Protein AF-G4U1K4-F1 (afdb_monomer_lite)

Foldseek 3Di:
DLVVVLVVLLVVVLVPPDDDPPDDPDDVVVVVVVSVVVLVVLLVQLQDPDPVSNVSSLVSVLVSQCRDHPPDPTNPCLQVSLVVLLVLLVVLVVLLVVCVPPPPDPSSSVSSLVSSLVSCLSPLCSQLDPPQVVDPDVPDGSLLSLLVSLLCQVVSVDLVSVLSSLVSLLSNLPDDDPPDDVVSLQVSLVVLVVSLVVLVVSADDLQCPSHLLSSLSNNLSSLLSNQLQCQVPQFQDPSLVVNLVVLVVSCPPPGDPSNNVSSVVSNVSSVPSNNGHPNVVVVVVPDDD

Sequence (289 aa):
MITIFGAILASLDQGMIQPTIMTLGSAATSTSISIRQIFSTLLELTLDPRPKVRKRAGEVVKSILDTPPFPLAVHPWSILVAEWSCTVVAQSADAVGQSAGKKGVANNGTERLIHLLAFLRTTPSIFTAPNEDRGKSSEGSTLETMTRYLLAMPKLSNPYLTQASYQLLTSFFSVEDEEEEEDVAERRRAKSKNVLSTLVQAAPLKNDVQIAPYWLAVVAAACASAFSDTYKSSTTPKDVLDVWNLVWTYLDSSCAAATHEAAADALMLLASSGCFSTSELQTGGNGFY

Radius of gyration: 21.76 Å; chains: 1; bounding box: 46×65×49 Å

pLDDT: mean 79.87, std 18.51, range [29.83, 96.81]

InterPro domains:
  IPR016024 Armadillo-type fold [SSF48371] (35-273)
  IPR052087 Ribosomal RNA-processing protein RRP12 [PTHR48287] (30-253)
  IPR057860 RRP12, N-terminal HEAT domain [PF25772] (33-124)

Structure (mmCIF, N/CA/C/O backbone):
data_AF-G4U1K4-F1
#
_entry.id   AF-G4U1K4-F1
#
loop_
_atom_site.group_PDB
_atom_site.id
_atom_site.type_symbol
_atom_site.label_atom_id
_atom_site.label_alt_id
_atom_site.label_comp_id
_atom_site.label_asym_id
_atom_site.label_entity_id
_atom_site.label_seq_id
_atom_site.pdbx_PDB_ins_code
_atom_site.Cartn_x
_atom_site.Cartn_y
_atom_site.Cartn_z
_atom_site.occupancy
_atom_site.B_iso_or_equiv
_atom_site.auth_seq_id
_atom_site.auth_comp_id
_atom_site.auth_asym_id
_atom_site.auth_atom_id
_atom_site.pdbx_PDB_model_num
ATOM 1 N N . MET A 1 1 ? -6.631 22.318 -23.263 1.00 36.44 1 MET A N 1
ATOM 2 C CA . MET A 1 1 ? -5.308 22.842 -22.853 1.00 36.44 1 MET A CA 1
ATOM 3 C C . MET A 1 1 ? -4.502 21.856 -22.011 1.00 36.44 1 MET A C 1
ATOM 5 O O . MET A 1 1 ? -3.382 21.584 -22.396 1.00 36.44 1 MET A O 1
ATOM 9 N N . ILE A 1 2 ? -5.041 21.245 -20.948 1.00 38.34 2 ILE A N 1
ATOM 10 C CA . ILE A 1 2 ? -4.261 20.333 -20.077 1.00 38.34 2 ILE A CA 1
ATOM 11 C C . ILE A 1 2 ? -3.868 18.992 -20.747 1.00 38.34 2 ILE A C 1
ATOM 13 O O . ILE A 1 2 ? -2.764 18.511 -20.535 1.00 38.34 2 ILE A O 1
ATOM 17 N N . THR A 1 3 ? -4.703 18.419 -21.624 1.00 36.94 3 THR A N 1
ATOM 18 C CA . THR A 1 3 ? -4.343 17.212 -22.414 1.00 36.94 3 THR A CA 1
ATOM 19 C C . THR A 1 3 ? -3.213 17.481 -23.402 1.00 36.94 3 THR A C 1
ATOM 21 O O . THR A 1 3 ? -2.336 16.652 -23.596 1.00 36.94 3 THR A O 1
ATOM 24 N N . ILE A 1 4 ? -3.246 18.671 -24.006 1.00 41.09 4 ILE A N 1
ATOM 25 C CA . ILE A 1 4 ? -2.220 19.144 -24.934 1.00 41.09 4 ILE A CA 1
ATOM 26 C C . ILE A 1 4 ? -0.921 19.378 -24.156 1.00 41.09 4 ILE A C 1
ATOM 28 O O . ILE A 1 4 ? 0.134 19.011 -24.637 1.00 41.09 4 ILE A O 1
ATOM 32 N N . PHE A 1 5 ? -0.993 19.885 -22.922 1.00 48.97 5 PHE A N 1
ATOM 33 C CA . PHE A 1 5 ? 0.173 20.065 -22.054 1.00 48.97 5 PHE A CA 1
ATOM 34 C C . PHE A 1 5 ? 0.827 18.741 -21.628 1.00 48.97 5 PHE A C 1
ATOM 36 O O . PHE A 1 5 ? 2.047 18.646 -21.644 1.00 48.97 5 PHE A O 1
ATOM 43 N N . GLY A 1 6 ? 0.036 17.712 -21.298 1.00 46.03 6 GLY A N 1
ATOM 44 C CA . GLY A 1 6 ? 0.552 16.368 -21.002 1.00 46.03 6 GLY A CA 1
ATOM 45 C C . GLY A 1 6 ? 1.226 15.718 -22.213 1.00 46.03 6 GLY A C 1
ATOM 46 O O . GLY A 1 6 ? 2.334 15.207 -22.095 1.00 46.03 6 GLY A O 1
ATOM 47 N N . ALA A 1 7 ? 0.609 15.833 -23.394 1.00 45.38 7 ALA A N 1
ATOM 48 C CA . ALA A 1 7 ? 1.194 15.362 -24.649 1.00 45.38 7 ALA A CA 1
ATOM 49 C C . ALA A 1 7 ? 2.449 16.158 -25.053 1.00 45.38 7 ALA A C 1
ATOM 51 O O . ALA A 1 7 ? 3.402 15.577 -25.552 1.00 45.38 7 ALA A O 1
ATOM 52 N N . ILE A 1 8 ? 2.483 17.470 -24.799 1.00 48.94 8 ILE A N 1
ATOM 53 C CA . ILE A 1 8 ? 3.655 18.325 -25.031 1.00 48.94 8 ILE A CA 1
ATOM 54 C C . ILE A 1 8 ? 4.789 17.947 -24.075 1.00 48.94 8 ILE A C 1
ATOM 56 O O . ILE A 1 8 ? 5.914 17.825 -24.531 1.00 48.94 8 ILE A O 1
ATOM 60 N N . LEU A 1 9 ? 4.523 17.704 -22.788 1.00 52.84 9 LEU A N 1
ATOM 61 C CA . LEU A 1 9 ? 5.551 17.264 -21.836 1.00 52.84 9 LEU A CA 1
ATOM 62 C C . LEU A 1 9 ? 6.116 15.885 -22.199 1.00 52.84 9 LEU A C 1
ATOM 64 O O . LEU A 1 9 ? 7.333 15.732 -22.231 1.00 52.84 9 LEU A O 1
ATOM 68 N N . ALA A 1 10 ? 5.256 14.923 -22.547 1.00 52.53 10 ALA A N 1
ATOM 69 C CA . ALA A 1 10 ? 5.685 13.601 -23.007 1.00 52.53 10 ALA A CA 1
ATOM 70 C C . ALA A 1 10 ? 6.470 13.679 -24.333 1.00 52.53 10 ALA A C 1
ATOM 72 O O . ALA A 1 10 ? 7.508 13.042 -24.488 1.00 52.53 10 ALA A O 1
ATOM 73 N N . SER A 1 11 ? 6.023 14.522 -25.271 1.00 45.50 11 SER A N 1
ATOM 74 C CA . SER A 1 11 ? 6.681 14.718 -26.568 1.00 45.50 11 SER A CA 1
ATOM 75 C C . SER A 1 11 ? 7.979 15.533 -26.476 1.00 45.50 11 SER A C 1
ATOM 77 O O . SER A 1 11 ? 8.852 15.350 -27.322 1.00 45.50 11 SER A O 1
ATOM 79 N N . LEU A 1 12 ? 8.131 16.418 -25.482 1.00 49.09 12 LEU A N 1
ATOM 80 C CA . LEU A 1 12 ? 9.383 17.139 -25.212 1.00 49.09 12 LEU A CA 1
ATOM 81 C C . LEU A 1 12 ? 10.434 16.233 -24.561 1.00 49.09 12 LEU A C 1
ATOM 83 O O . LEU A 1 12 ? 11.617 16.397 -24.853 1.00 49.09 12 LEU A O 1
ATOM 87 N N . ASP A 1 13 ? 10.022 15.283 -23.718 1.00 49.94 13 ASP A N 1
ATOM 88 C CA . ASP A 1 13 ? 10.935 14.333 -23.068 1.00 49.94 13 ASP A CA 1
ATOM 89 C C . ASP A 1 13 ? 11.449 13.273 -24.060 1.00 49.94 13 ASP A C 1
ATOM 91 O O . ASP A 1 13 ? 12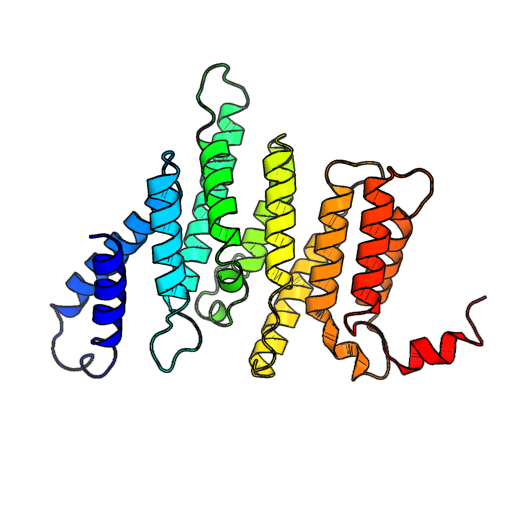.651 13.010 -24.130 1.00 49.94 13 ASP A O 1
ATOM 95 N N . GLN A 1 14 ? 10.573 12.769 -24.941 1.00 51.03 14 GLN A N 1
ATOM 96 C CA . GLN A 1 14 ? 10.941 11.831 -26.014 1.00 51.03 14 GLN A CA 1
ATOM 97 C C . GLN A 1 14 ? 11.922 12.418 -27.049 1.00 51.03 14 GLN A C 1
ATOM 99 O O . GLN A 1 14 ? 12.606 11.666 -27.741 1.00 51.03 14 GLN A O 1
ATOM 104 N N . GLY A 1 15 ? 12.025 13.747 -27.156 1.00 44.47 15 GLY A N 1
ATOM 105 C CA . GLY A 1 15 ? 12.910 14.424 -28.110 1.00 44.47 15 GLY A CA 1
ATOM 106 C C . GLY A 1 15 ? 14.304 14.795 -27.587 1.00 44.47 15 GLY A C 1
ATOM 107 O O . GLY A 1 15 ? 15.106 15.306 -28.364 1.00 44.47 15 GLY A O 1
ATOM 108 N N . MET A 1 16 ? 14.609 14.600 -26.296 1.00 45.88 16 MET A N 1
ATOM 109 C CA . MET A 1 16 ? 15.768 15.252 -25.653 1.00 45.88 16 MET A CA 1
ATOM 110 C C . MET A 1 16 ? 16.725 14.319 -24.899 1.00 45.88 16 MET A C 1
ATOM 112 O O . MET A 1 16 ? 17.651 14.804 -24.245 1.00 45.88 16 MET A O 1
ATOM 116 N N . ILE A 1 17 ? 16.583 12.995 -25.014 1.00 44.22 17 ILE A N 1
ATOM 117 C CA . ILE A 1 17 ? 17.490 12.053 -24.338 1.00 44.22 17 ILE A CA 1
ATOM 118 C C . ILE A 1 17 ? 18.074 11.017 -25.315 1.00 44.22 17 ILE A C 1
ATOM 120 O O . ILE A 1 17 ? 17.862 9.824 -25.155 1.00 44.22 17 ILE A O 1
ATOM 124 N N . GLN A 1 18 ? 18.813 11.503 -26.328 1.00 34.94 18 GLN A N 1
ATOM 125 C CA . GLN A 1 18 ? 20.126 11.023 -26.846 1.00 34.94 18 GLN A CA 1
ATOM 126 C C . GLN A 1 18 ? 20.276 11.367 -28.351 1.00 34.94 18 GLN A C 1
ATOM 128 O O . GLN A 1 18 ? 19.381 11.001 -29.108 1.00 34.94 18 GLN A O 1
ATOM 133 N N . PRO A 1 19 ? 21.365 12.012 -28.848 1.00 38.66 19 PRO A N 1
ATOM 134 C CA . PRO A 1 19 ? 22.619 12.426 -28.212 1.00 38.66 19 PRO A CA 1
ATOM 135 C C . PRO A 1 19 ? 22.820 13.961 -28.275 1.00 38.66 19 PRO A C 1
ATOM 137 O O . PRO A 1 19 ? 23.153 14.530 -29.312 1.00 38.66 19 PRO A O 1
ATOM 140 N N . THR A 1 20 ? 22.660 14.681 -27.162 1.00 36.81 20 THR A N 1
ATOM 141 C CA . THR A 1 20 ? 23.083 16.106 -27.073 1.00 36.81 20 THR A CA 1
ATOM 142 C C . THR A 1 20 ? 23.772 16.430 -25.744 1.00 36.81 20 THR A C 1
ATOM 144 O O . THR A 1 20 ? 24.008 17.586 -25.408 1.00 36.81 20 THR A O 1
ATOM 147 N N . ILE A 1 21 ? 24.207 15.406 -25.001 1.00 38.06 21 ILE A N 1
ATOM 148 C CA . ILE A 1 21 ? 25.018 15.595 -23.784 1.00 38.06 21 ILE A CA 1
ATOM 149 C C . ILE A 1 21 ? 26.477 15.991 -24.113 1.00 38.06 21 ILE A C 1
ATOM 151 O O . ILE A 1 21 ? 27.238 16.322 -23.212 1.00 38.06 21 ILE A O 1
ATOM 155 N N . MET A 1 22 ? 26.874 16.069 -25.391 1.00 32.09 22 MET A N 1
ATOM 156 C CA . MET A 1 22 ? 28.249 16.431 -25.769 1.00 32.09 22 MET A CA 1
ATOM 157 C C . MET A 1 22 ? 28.453 17.792 -26.448 1.00 32.09 22 MET A C 1
ATOM 159 O O . MET A 1 22 ? 29.598 18.092 -26.772 1.00 32.09 22 MET A O 1
ATOM 163 N N . THR A 1 23 ? 27.436 18.648 -26.654 1.00 34.84 23 THR A N 1
ATOM 164 C CA . THR A 1 23 ? 27.680 19.858 -27.483 1.00 34.84 23 THR A CA 1
ATOM 165 C C . THR A 1 23 ? 27.260 21.222 -26.930 1.00 34.84 23 THR A C 1
ATOM 167 O O . THR A 1 23 ? 27.883 22.189 -27.344 1.00 34.84 23 THR A O 1
ATOM 170 N N . LEU A 1 24 ? 26.340 21.397 -25.970 1.00 29.83 24 LEU A N 1
ATOM 171 C CA . LEU A 1 24 ? 25.945 22.765 -25.551 1.00 29.83 24 LEU A CA 1
ATOM 172 C C . LEU A 1 24 ? 25.735 22.922 -24.034 1.00 29.83 24 LEU A C 1
ATOM 174 O O . LEU A 1 24 ? 24.644 22.747 -23.495 1.00 29.83 24 LEU A O 1
ATOM 178 N N . GLY A 1 25 ? 26.806 23.321 -23.344 1.00 39.00 25 GLY A N 1
ATOM 179 C CA . GLY A 1 25 ? 26.899 23.474 -21.888 1.00 39.00 25 GLY A CA 1
ATOM 180 C C . GLY A 1 25 ? 26.239 24.713 -21.257 1.00 39.00 25 GLY A C 1
ATOM 181 O O . GLY A 1 25 ? 26.856 25.323 -20.389 1.00 39.00 25 GLY A O 1
ATOM 182 N N . SER A 1 26 ? 25.008 25.103 -21.623 1.00 42.12 26 SER A N 1
ATOM 183 C CA . SER A 1 26 ? 24.253 26.093 -20.804 1.00 42.12 26 SER A CA 1
ATOM 184 C C . SER A 1 26 ? 22.735 26.207 -21.027 1.00 42.12 26 SER A C 1
ATOM 186 O O . SER A 1 26 ? 22.055 26.728 -20.151 1.00 42.12 26 SER A O 1
ATOM 188 N N . ALA A 1 27 ? 22.162 25.727 -22.139 1.00 38.78 27 ALA A N 1
ATOM 189 C CA . ALA A 1 27 ? 20.722 25.902 -22.427 1.00 38.78 27 ALA A CA 1
ATOM 190 C C . ALA A 1 27 ? 19.837 24.683 -22.070 1.00 38.78 27 ALA A C 1
ATOM 192 O O . ALA A 1 27 ? 18.631 24.815 -21.862 1.00 38.78 27 ALA A O 1
ATOM 193 N N . ALA A 1 28 ? 20.423 23.486 -21.964 1.00 41.69 28 ALA A N 1
ATOM 194 C CA . ALA A 1 28 ? 19.694 22.261 -21.611 1.00 41.69 28 ALA A CA 1
ATOM 195 C C . ALA A 1 28 ? 19.316 22.193 -20.114 1.00 41.69 28 ALA A C 1
ATOM 197 O O . ALA A 1 28 ? 18.345 21.538 -19.725 1.00 41.69 28 ALA A O 1
ATOM 198 N N . THR A 1 29 ? 20.053 22.904 -19.258 1.00 41.53 29 THR A N 1
ATOM 199 C CA . THR A 1 29 ? 19.809 22.942 -17.810 1.00 41.53 29 THR A CA 1
ATOM 200 C C . THR A 1 29 ? 18.593 23.798 -17.457 1.00 41.53 29 THR A C 1
ATOM 202 O O . THR A 1 29 ? 17.790 23.389 -16.628 1.00 41.53 29 THR A O 1
ATOM 205 N N . SER A 1 30 ? 18.378 24.940 -18.116 1.00 42.28 30 SER A N 1
ATOM 206 C CA . SER A 1 30 ? 17.217 25.802 -17.844 1.00 42.28 30 SER A CA 1
ATOM 207 C C . SER A 1 30 ? 15.892 25.144 -18.245 1.00 42.28 30 SER A C 1
ATOM 209 O O . SER A 1 30 ? 14.944 25.148 -17.462 1.00 42.28 30 SER A O 1
ATOM 211 N N . THR A 1 31 ? 15.845 24.498 -19.414 1.00 54.66 31 THR A N 1
ATOM 212 C CA . THR A 1 31 ? 14.645 23.800 -19.917 1.00 54.66 31 THR A CA 1
ATOM 213 C C . THR A 1 31 ? 14.254 22.618 -19.024 1.00 54.66 31 THR A C 1
ATOM 215 O O . THR A 1 31 ? 13.082 22.444 -18.690 1.00 54.66 31 THR A O 1
ATOM 218 N N . SER A 1 32 ? 15.235 21.833 -18.568 1.00 60.41 32 SER A N 1
ATOM 219 C CA . SER A 1 32 ? 14.992 20.704 -17.660 1.00 60.41 32 SER A CA 1
ATOM 220 C C . SER A 1 32 ? 14.552 21.148 -16.258 1.00 60.41 32 SER A C 1
ATOM 222 O O . SER A 1 32 ? 13.698 20.496 -15.653 1.00 60.41 32 SER A O 1
ATOM 224 N N . ILE A 1 33 ? 15.057 22.284 -15.759 1.00 64.25 33 ILE A N 1
ATOM 225 C CA . ILE A 1 33 ? 14.587 22.901 -14.507 1.00 64.25 33 ILE A CA 1
ATOM 226 C C . ILE A 1 33 ? 13.122 23.344 -14.640 1.00 64.25 33 ILE A C 1
ATOM 228 O O . ILE A 1 33 ? 12.314 23.039 -13.761 1.00 64.25 33 ILE A O 1
ATOM 232 N N . SER A 1 34 ? 12.747 23.993 -15.747 1.00 76.25 34 SER A N 1
ATOM 233 C CA . SER A 1 34 ? 11.364 24.432 -15.980 1.00 76.25 34 SER A CA 1
ATOM 234 C C . SER A 1 34 ? 10.379 23.263 -16.075 1.00 76.25 34 SER A C 1
ATOM 236 O O . SER A 1 34 ? 9.293 23.333 -15.504 1.00 76.25 34 SER A O 1
ATOM 238 N N . ILE A 1 35 ? 10.757 22.160 -16.729 1.00 81.38 35 ILE A N 1
ATOM 239 C CA . ILE A 1 35 ? 9.910 20.961 -16.834 1.00 81.38 35 ILE A CA 1
ATOM 240 C C . ILE A 1 35 ? 9.667 20.332 -15.456 1.00 81.38 35 ILE A C 1
ATOM 242 O O . ILE A 1 35 ? 8.524 20.024 -15.113 1.00 81.38 35 ILE A O 1
ATOM 246 N N . ARG A 1 36 ? 10.714 20.203 -14.629 1.00 82.31 36 ARG A N 1
ATOM 247 C CA . ARG A 1 36 ? 10.579 19.688 -13.256 1.00 82.31 36 ARG A CA 1
ATOM 248 C C . ARG A 1 36 ? 9.653 20.563 -12.412 1.00 82.31 36 ARG A C 1
ATOM 250 O O . ARG A 1 36 ? 8.790 20.029 -11.727 1.00 82.31 36 ARG A O 1
ATOM 257 N N . GLN A 1 37 ? 9.774 21.888 -12.504 1.00 84.62 37 GLN A N 1
ATOM 258 C CA . GLN A 1 37 ? 8.899 22.826 -11.787 1.00 84.62 37 GLN A CA 1
ATOM 259 C C . GLN A 1 37 ? 7.432 22.726 -12.229 1.00 84.62 37 GLN A C 1
ATOM 261 O O . GLN A 1 37 ? 6.526 22.760 -11.392 1.00 84.62 37 GLN A O 1
ATOM 266 N N . ILE A 1 38 ? 7.186 22.575 -13.533 1.00 86.56 38 ILE A N 1
ATOM 267 C CA . ILE A 1 38 ? 5.836 22.363 -14.071 1.00 86.56 38 ILE A CA 1
ATOM 268 C C . ILE A 1 38 ? 5.258 21.057 -13.525 1.00 86.56 38 ILE A C 1
ATOM 270 O O . ILE A 1 38 ? 4.114 21.041 -13.073 1.00 86.56 38 ILE A O 1
ATOM 274 N N . PHE A 1 39 ? 6.045 19.980 -13.521 1.00 89.25 39 PHE A N 1
ATOM 275 C CA . PHE A 1 39 ? 5.598 18.696 -12.994 1.00 89.25 39 PHE A CA 1
ATOM 276 C C . PHE A 1 39 ? 5.327 18.752 -11.484 1.00 89.25 39 PHE A C 1
ATOM 278 O O . PHE A 1 39 ? 4.280 18.291 -11.043 1.00 89.25 39 PHE A O 1
ATOM 285 N N . SER A 1 40 ? 6.183 19.405 -10.692 1.00 90.31 40 SER A N 1
ATOM 286 C CA . SER A 1 40 ? 5.915 19.647 -9.265 1.00 90.31 40 SER A CA 1
ATOM 287 C C . SER A 1 40 ? 4.625 20.445 -9.045 1.00 90.31 40 SER A C 1
ATOM 289 O O . SER A 1 40 ? 3.836 20.113 -8.167 1.00 90.31 40 SER A O 1
ATOM 291 N N . THR A 1 41 ? 4.363 21.460 -9.874 1.00 90.56 41 THR A N 1
ATOM 292 C CA . THR A 1 41 ? 3.102 22.218 -9.818 1.00 90.56 41 THR A CA 1
ATOM 293 C C . THR A 1 41 ? 1.902 21.329 -10.143 1.00 90.56 41 THR A C 1
ATOM 295 O O . THR A 1 41 ? 0.865 21.412 -9.488 1.00 90.56 41 THR A O 1
ATOM 298 N N . LEU A 1 42 ? 2.038 20.451 -11.140 1.00 92.56 42 LEU A N 1
ATOM 299 C CA . LEU A 1 42 ? 1.013 19.479 -11.500 1.00 92.56 42 LEU A CA 1
ATOM 300 C C . LEU A 1 42 ? 0.740 18.488 -10.356 1.00 92.56 42 LEU A C 1
ATOM 302 O O . LEU A 1 42 ? -0.423 18.175 -10.110 1.00 92.56 42 LEU A O 1
ATOM 306 N N . LEU A 1 43 ? 1.775 18.046 -9.634 1.00 94.31 43 LEU A N 1
ATOM 307 C CA . LEU A 1 43 ? 1.625 17.203 -8.445 1.00 94.31 43 LEU A CA 1
ATOM 308 C C . LEU A 1 43 ? 0.852 17.917 -7.335 1.00 94.31 43 LEU A C 1
ATOM 310 O O . LEU A 1 43 ? -0.101 17.348 -6.813 1.00 94.31 43 LEU A O 1
ATOM 314 N N . GLU A 1 44 ? 1.148 19.182 -7.032 1.00 94.75 44 GLU A N 1
ATOM 315 C CA . GLU A 1 44 ? 0.357 19.934 -6.043 1.00 94.75 44 GLU A CA 1
ATOM 316 C C . GLU A 1 44 ? -1.117 20.090 -6.461 1.00 94.75 44 GLU A C 1
ATOM 318 O O . GLU A 1 44 ? -2.010 20.053 -5.612 1.00 94.75 44 GLU A O 1
ATOM 323 N N . LEU A 1 45 ? -1.417 20.177 -7.764 1.00 93.56 45 LEU A N 1
ATOM 324 C CA . LEU A 1 45 ? -2.803 20.193 -8.249 1.00 93.56 45 LEU A CA 1
ATOM 325 C C . LEU A 1 45 ? -3.548 18.872 -8.000 1.00 93.56 45 LEU A C 1
ATOM 327 O O . LEU A 1 45 ? -4.780 18.882 -7.948 1.00 93.56 45 LEU A O 1
ATOM 331 N N . THR A 1 46 ? -2.850 17.749 -7.790 1.00 96.50 46 THR A N 1
ATOM 332 C CA . THR A 1 46 ? -3.481 16.489 -7.345 1.00 96.50 46 THR A CA 1
ATOM 333 C C . THR A 1 46 ? -4.011 16.571 -5.907 1.00 96.50 46 THR A C 1
ATOM 335 O O . THR A 1 46 ? -4.801 15.728 -5.488 1.00 96.50 46 THR A O 1
ATOM 338 N N . LEU A 1 47 ? -3.651 17.617 -5.159 1.00 95.19 47 LEU A N 1
ATOM 339 C CA . LEU A 1 47 ? -4.140 17.880 -3.805 1.00 95.19 47 LEU A CA 1
ATOM 340 C C . LEU A 1 47 ? -5.166 19.025 -3.760 1.00 95.19 47 LEU A C 1
ATOM 342 O O . LEU A 1 47 ? -5.663 19.351 -2.680 1.00 95.19 47 LEU A O 1
ATOM 346 N N . ASP A 1 48 ? -5.507 19.624 -4.911 1.00 93.81 48 ASP A N 1
ATOM 347 C CA . ASP A 1 48 ? -6.449 20.747 -5.007 1.00 93.81 48 ASP A CA 1
ATOM 348 C C . ASP A 1 48 ? -7.833 20.347 -4.454 1.00 93.81 48 ASP A C 1
ATOM 350 O O . ASP A 1 48 ? -8.310 19.240 -4.739 1.00 93.81 48 ASP A O 1
ATOM 354 N N . PRO A 1 49 ? -8.518 21.226 -3.695 1.00 90.06 49 PRO A N 1
ATOM 355 C CA . PRO A 1 49 ? -9.829 20.923 -3.122 1.00 90.06 49 PRO A CA 1
ATOM 356 C C . PRO A 1 49 ? -10.904 20.666 -4.187 1.00 90.06 49 PRO A C 1
ATOM 358 O O . PRO A 1 49 ? -11.828 19.878 -3.972 1.00 90.06 49 PRO A O 1
ATOM 361 N N . ARG A 1 50 ? -10.789 21.268 -5.379 1.00 90.62 50 ARG A N 1
ATOM 362 C CA . ARG A 1 50 ? -11.800 21.163 -6.439 1.00 90.62 50 ARG A CA 1
ATOM 363 C C . ARG A 1 50 ? -11.692 19.800 -7.137 1.00 90.62 50 ARG A C 1
ATOM 365 O O . ARG A 1 50 ? -10.720 19.562 -7.860 1.00 90.62 50 ARG A O 1
ATOM 372 N N . PRO A 1 51 ? -12.723 18.931 -7.063 1.00 92.56 51 PRO A N 1
ATOM 373 C CA . PRO A 1 51 ? -12.643 17.557 -7.570 1.00 92.56 51 PRO A CA 1
ATOM 374 C C . PRO A 1 51 ? -12.274 17.446 -9.054 1.00 92.56 51 PRO A C 1
ATOM 376 O O . PRO A 1 51 ? -11.527 16.552 -9.440 1.00 92.56 51 PRO A O 1
ATOM 379 N N . LYS A 1 52 ? -12.762 18.372 -9.894 1.00 92.75 52 LYS A N 1
ATOM 380 C CA . LYS A 1 52 ? -12.470 18.382 -11.338 1.00 92.75 52 LYS A CA 1
ATOM 381 C C . LYS A 1 52 ? -11.001 18.699 -11.637 1.00 92.75 52 LYS A C 1
ATOM 383 O O . LYS A 1 52 ? -10.443 18.116 -12.560 1.00 92.75 52 LYS A O 1
ATOM 388 N N . VAL A 1 53 ? -10.390 19.605 -10.868 1.00 94.25 53 VAL A N 1
ATOM 389 C CA . VAL A 1 53 ? -8.982 20.003 -11.038 1.00 94.25 53 VAL A CA 1
ATOM 390 C C . VAL A 1 53 ? -8.083 18.850 -10.623 1.00 94.25 53 VAL A C 1
ATOM 392 O O . VAL A 1 53 ? -7.277 18.386 -11.426 1.00 94.25 53 VAL A O 1
ATOM 395 N N . ARG A 1 54 ? -8.317 18.320 -9.420 1.00 95.06 54 ARG A N 1
ATOM 396 C CA . ARG A 1 54 ? -7.585 17.178 -8.878 1.00 95.06 54 ARG A CA 1
ATOM 397 C C . ARG A 1 54 ? -7.649 15.950 -9.774 1.00 95.06 54 ARG A C 1
ATOM 399 O O . ARG A 1 54 ? -6.608 15.394 -10.114 1.00 95.06 54 ARG A O 1
ATOM 406 N N . LYS A 1 55 ? -8.855 15.545 -10.194 1.00 92.62 55 LYS A N 1
ATOM 407 C CA . LYS A 1 55 ? -9.033 14.390 -11.087 1.00 92.62 55 LYS A CA 1
ATOM 408 C C . LYS A 1 55 ? -8.236 14.581 -12.374 1.00 92.62 55 LYS A C 1
ATOM 410 O O . LYS A 1 55 ? -7.525 13.676 -12.794 1.00 92.62 55 LYS A O 1
ATOM 415 N N . ARG A 1 56 ? -8.308 15.778 -12.966 1.00 92.50 56 ARG A N 1
ATOM 416 C CA . ARG A 1 56 ? -7.600 16.060 -14.211 1.00 92.50 56 ARG A CA 1
ATOM 417 C C . ARG A 1 56 ? -6.082 16.059 -14.041 1.00 92.50 56 ARG A C 1
ATOM 419 O O . ARG A 1 56 ? -5.393 15.565 -14.924 1.00 92.50 56 ARG A O 1
ATOM 426 N N . ALA A 1 57 ? -5.569 16.600 -12.940 1.00 93.62 57 ALA A N 1
ATOM 427 C CA . ALA A 1 57 ? -4.143 16.564 -12.636 1.00 93.62 57 ALA A CA 1
ATOM 428 C C . ALA A 1 57 ? -3.652 15.119 -12.464 1.00 93.62 57 ALA A C 1
ATOM 430 O O . ALA A 1 57 ? -2.684 14.729 -13.111 1.00 93.62 57 ALA A O 1
ATOM 431 N N . GLY A 1 58 ? -4.377 14.309 -11.683 1.00 93.94 58 GLY A N 1
ATOM 432 C CA . GLY A 1 58 ? -4.057 12.895 -11.473 1.00 93.94 58 GLY A CA 1
ATOM 433 C C . GLY A 1 58 ? -4.050 12.081 -12.770 1.00 93.94 58 GLY A C 1
ATOM 434 O O . GLY A 1 58 ? -3.111 11.330 -13.002 1.00 93.94 58 GLY A O 1
ATOM 435 N N . GLU A 1 59 ? -5.031 12.288 -13.657 1.00 93.81 59 GLU A N 1
ATOM 436 C CA . GLU A 1 59 ? -5.072 11.650 -14.986 1.00 93.81 59 GLU A CA 1
ATOM 437 C C . GLU A 1 59 ? -3.843 11.985 -15.841 1.00 93.81 59 GLU A C 1
ATOM 439 O O . GLU A 1 59 ? -3.318 11.116 -16.532 1.00 93.81 59 GLU A O 1
ATOM 444 N N . VAL A 1 60 ? -3.376 13.238 -15.805 1.00 92.75 60 VAL A N 1
ATOM 445 C CA . VAL A 1 60 ? -2.190 13.652 -16.570 1.00 92.75 60 VAL A CA 1
ATOM 446 C C . VAL A 1 60 ? -0.928 13.042 -15.983 1.00 92.75 60 VAL A C 1
ATOM 448 O O . VAL A 1 60 ? -0.120 12.511 -16.736 1.00 92.75 60 VAL A O 1
ATOM 451 N N . VAL A 1 61 ? -0.761 13.089 -14.658 1.00 93.25 61 VAL A N 1
ATOM 452 C CA . VAL A 1 61 ? 0.397 12.474 -13.994 1.00 93.25 61 VAL A CA 1
ATOM 453 C C . VAL A 1 61 ? 0.434 10.978 -14.286 1.00 93.25 61 VAL A C 1
ATOM 455 O O . VAL A 1 61 ? 1.468 10.479 -14.716 1.00 93.25 61 VAL A O 1
ATOM 458 N N . LYS A 1 62 ? -0.701 10.285 -14.144 1.00 93.38 62 LYS A N 1
ATOM 459 C CA . LYS A 1 62 ? -0.826 8.870 -14.493 1.00 93.38 62 LYS A CA 1
ATOM 460 C C . LYS A 1 62 ? -0.439 8.611 -15.950 1.00 93.38 62 LYS A C 1
ATOM 462 O O . LYS A 1 62 ? 0.428 7.791 -16.201 1.00 93.38 62 LYS A O 1
ATOM 467 N N . SER A 1 63 ? -1.003 9.364 -16.896 1.00 91.25 63 SER A N 1
ATOM 468 C CA . SER A 1 63 ? -0.689 9.207 -18.323 1.00 91.25 63 SER A CA 1
ATOM 469 C C . SER A 1 63 ? 0.798 9.389 -18.636 1.00 91.25 63 SER A C 1
ATOM 471 O O . SER A 1 63 ? 1.304 8.724 -19.534 1.00 91.25 63 SER A O 1
ATOM 473 N N . ILE A 1 64 ? 1.489 10.289 -17.931 1.00 90.31 64 ILE A N 1
ATOM 474 C CA . ILE A 1 64 ? 2.934 10.484 -18.083 1.00 90.31 64 ILE A CA 1
ATOM 475 C C . ILE A 1 64 ? 3.691 9.270 -17.533 1.00 90.31 64 ILE A C 1
ATOM 477 O O . ILE A 1 64 ? 4.567 8.739 -18.208 1.00 90.31 64 ILE A O 1
ATOM 481 N N . LEU A 1 65 ? 3.337 8.805 -16.332 1.00 89.81 65 LEU A N 1
ATOM 482 C CA . LEU A 1 65 ? 3.981 7.652 -15.699 1.00 89.81 65 LEU A CA 1
ATOM 483 C C . LEU A 1 65 ? 3.779 6.348 -16.486 1.00 89.81 65 LEU A C 1
ATOM 485 O O . LEU A 1 65 ? 4.709 5.548 -16.557 1.00 89.81 65 LEU A O 1
ATOM 489 N N . ASP A 1 66 ? 2.614 6.182 -17.114 1.00 88.44 66 ASP A N 1
ATOM 490 C CA . ASP A 1 66 ? 2.267 5.037 -17.965 1.00 88.44 66 ASP A CA 1
ATOM 491 C C . ASP A 1 66 ? 2.955 5.093 -19.350 1.00 88.44 66 ASP A C 1
ATOM 493 O O . ASP A 1 66 ? 2.851 4.149 -20.128 1.00 88.44 66 ASP A O 1
ATOM 497 N N . THR A 1 67 ? 3.665 6.184 -19.679 1.00 87.12 67 THR A N 1
ATOM 498 C CA . THR A 1 67 ? 4.376 6.361 -20.960 1.00 87.12 67 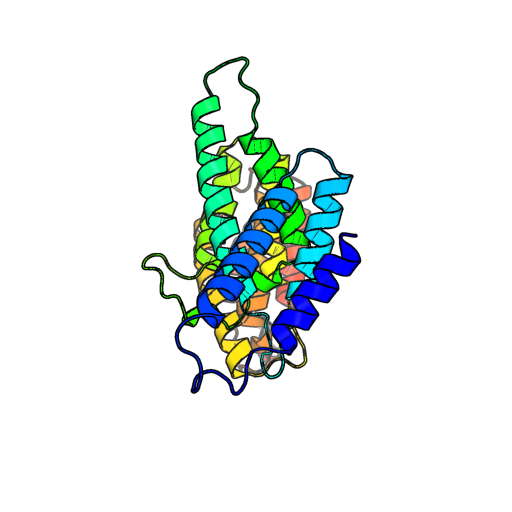THR A CA 1
ATOM 499 C C . THR A 1 67 ? 5.889 6.483 -20.731 1.00 87.12 67 THR A C 1
ATOM 501 O O . THR A 1 67 ? 6.455 7.565 -20.912 1.00 87.12 67 THR A O 1
ATOM 504 N N . PRO A 1 68 ? 6.580 5.413 -20.298 1.00 84.38 68 PRO A N 1
ATOM 505 C CA . PRO A 1 68 ? 8.014 5.476 -20.057 1.00 84.38 68 PRO A CA 1
ATOM 506 C C . PRO A 1 68 ? 8.787 5.753 -21.366 1.00 84.38 68 PRO A C 1
ATOM 508 O O . PRO A 1 68 ? 8.424 5.234 -22.426 1.00 84.38 68 PRO A O 1
ATOM 511 N N . PRO A 1 69 ? 9.852 6.576 -21.335 1.00 82.19 69 PRO A N 1
ATOM 512 C CA . PRO A 1 69 ? 10.650 6.840 -22.525 1.00 82.19 69 PRO A CA 1
ATOM 513 C C . PRO A 1 69 ? 11.492 5.608 -22.873 1.00 82.19 69 PRO A C 1
ATOM 515 O O . PRO A 1 69 ? 12.211 5.079 -22.026 1.00 82.19 69 PRO A O 1
ATOM 518 N N . PHE A 1 70 ? 11.444 5.166 -24.13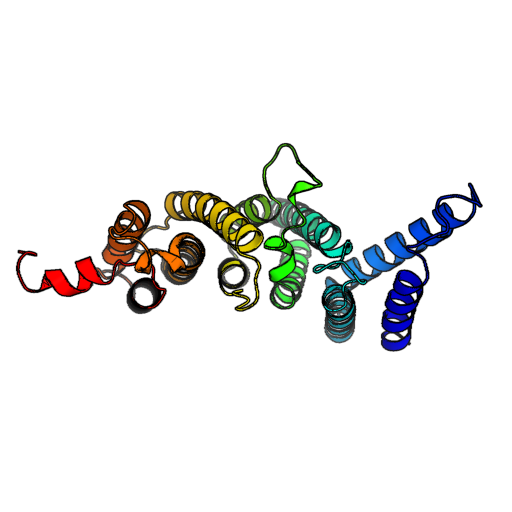0 1.00 75.69 70 PHE A N 1
ATOM 519 C CA . PHE A 1 70 ? 12.258 4.047 -24.610 1.00 75.69 70 PHE A CA 1
ATOM 520 C C . PHE A 1 70 ? 13.762 4.320 -24.383 1.00 75.69 70 PHE A C 1
ATOM 522 O O . PHE A 1 70 ? 14.213 5.431 -24.674 1.00 75.69 70 PHE A O 1
ATOM 529 N N . PRO A 1 71 ? 14.570 3.351 -23.902 1.00 82.88 71 PRO A N 1
ATOM 530 C CA . PRO A 1 71 ? 14.270 1.936 -23.637 1.00 82.88 71 PRO A CA 1
ATOM 531 C C . PRO A 1 71 ? 13.882 1.629 -22.175 1.00 82.88 71 PRO A C 1
ATOM 533 O O . PRO A 1 71 ? 14.028 0.495 -21.727 1.00 82.88 71 PRO A O 1
ATOM 536 N N . LEU A 1 72 ? 13.471 2.623 -21.384 1.00 80.88 72 LEU A N 1
ATOM 537 C CA . LEU A 1 72 ? 13.146 2.407 -19.974 1.00 80.88 72 LEU A CA 1
ATOM 538 C C . LEU A 1 72 ? 11.801 1.686 -19.828 1.00 80.88 72 LEU A C 1
ATOM 540 O O . LEU A 1 72 ? 10.823 2.063 -20.464 1.00 80.88 72 LEU A O 1
ATOM 544 N N . ALA A 1 73 ? 11.742 0.706 -18.923 1.00 79.69 73 ALA A N 1
ATOM 545 C CA . ALA A 1 73 ? 10.494 0.044 -18.535 1.00 79.69 73 ALA A CA 1
ATOM 546 C C . ALA A 1 73 ? 9.619 0.917 -17.617 1.00 79.69 73 ALA A C 1
ATOM 548 O O . ALA A 1 73 ? 8.410 0.738 -17.541 1.00 79.69 73 ALA A O 1
ATOM 549 N N . VAL A 1 74 ? 10.223 1.884 -16.913 1.00 83.44 74 VAL A N 1
ATOM 550 C CA . VAL A 1 74 ? 9.520 2.754 -15.962 1.00 83.44 74 VAL A CA 1
ATOM 551 C C . VAL A 1 74 ? 9.929 4.207 -16.156 1.00 83.44 74 VAL A C 1
ATOM 553 O O . VAL A 1 74 ? 11.108 4.527 -16.332 1.00 83.44 74 VAL A O 1
ATOM 556 N N . HIS A 1 75 ? 8.948 5.103 -16.063 1.00 85.50 75 HIS A N 1
ATOM 557 C CA . HIS A 1 75 ? 9.156 6.533 -16.222 1.00 85.50 75 HIS A CA 1
ATOM 558 C C . HIS A 1 75 ? 10.066 7.101 -15.107 1.00 85.50 75 HIS A C 1
ATOM 560 O O . HIS A 1 75 ? 9.786 6.875 -13.929 1.00 85.50 75 HIS A O 1
ATOM 566 N N . PRO A 1 76 ? 11.108 7.904 -15.411 1.00 85.62 76 PRO A N 1
ATOM 567 C CA . PRO A 1 76 ? 12.035 8.442 -14.403 1.00 85.62 76 PRO A CA 1
ATOM 568 C C . PRO A 1 76 ? 11.380 9.263 -13.283 1.00 85.62 76 PRO A C 1
ATOM 570 O O . PRO A 1 76 ? 11.900 9.336 -12.172 1.00 85.62 76 PRO A O 1
ATOM 573 N N . TRP A 1 77 ? 10.242 9.901 -13.564 1.00 88.19 77 TRP A N 1
ATOM 574 C CA . TRP A 1 77 ? 9.497 10.675 -12.564 1.00 88.19 77 TRP A CA 1
ATOM 575 C C . TRP A 1 77 ? 8.755 9.818 -11.536 1.00 88.19 77 TRP A C 1
ATOM 577 O O . TRP A 1 77 ? 8.320 10.384 -10.541 1.00 88.19 77 TRP A O 1
ATOM 587 N N . SER A 1 78 ? 8.645 8.494 -11.703 1.00 87.94 78 SER A N 1
ATOM 588 C CA . SER A 1 78 ? 7.996 7.628 -10.704 1.00 87.94 78 SER A CA 1
ATOM 589 C C . SER A 1 78 ? 8.641 7.762 -9.322 1.00 87.94 78 SER A C 1
ATOM 591 O O . SER A 1 78 ? 7.930 7.937 -8.336 1.00 87.94 78 SER A O 1
ATOM 593 N N . ILE A 1 79 ? 9.979 7.804 -9.274 1.00 86.25 79 ILE A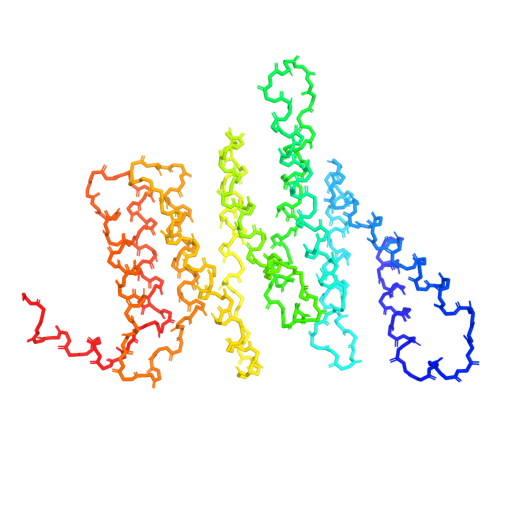 N 1
ATOM 594 C CA . ILE A 1 79 ? 10.760 8.007 -8.045 1.00 86.25 79 ILE A CA 1
ATOM 595 C C . ILE A 1 79 ? 10.405 9.357 -7.413 1.00 86.25 79 ILE A C 1
ATOM 597 O O . ILE A 1 79 ? 10.109 9.430 -6.226 1.00 86.25 79 ILE A O 1
ATOM 601 N N . LEU A 1 80 ? 10.359 10.421 -8.224 1.00 88.19 80 LEU A N 1
ATOM 602 C CA . LEU A 1 80 ? 10.017 11.763 -7.750 1.00 88.19 80 LEU A CA 1
ATOM 603 C C . LEU A 1 80 ? 8.603 11.797 -7.162 1.00 88.19 80 LEU A C 1
ATOM 605 O O . LEU A 1 80 ? 8.399 12.391 -6.106 1.00 88.19 80 LEU A O 1
ATOM 609 N N . VAL A 1 81 ? 7.629 11.155 -7.818 1.00 93.12 81 VAL A N 1
ATOM 610 C CA . VAL A 1 81 ? 6.254 11.077 -7.305 1.00 93.12 81 VAL A CA 1
ATOM 611 C C . VAL A 1 81 ? 6.211 10.301 -5.990 1.00 93.12 81 VAL A C 1
ATOM 613 O O . VAL A 1 81 ? 5.541 10.747 -5.060 1.00 93.12 81 VAL A O 1
ATOM 616 N N . ALA A 1 82 ? 6.939 9.190 -5.872 1.00 91.69 82 ALA A N 1
ATOM 617 C CA . ALA A 1 82 ? 6.994 8.395 -4.649 1.00 91.69 82 ALA A CA 1
ATOM 618 C C . ALA A 1 82 ? 7.607 9.191 -3.474 1.00 91.69 82 ALA A C 1
ATOM 620 O O . ALA A 1 82 ? 6.996 9.283 -2.406 1.00 91.69 82 ALA A O 1
ATOM 621 N N . GLU A 1 83 ? 8.754 9.847 -3.682 1.00 90.81 83 GLU A N 1
ATOM 622 C CA . GLU A 1 83 ? 9.428 10.684 -2.674 1.00 90.81 83 GLU A CA 1
ATOM 623 C C . GLU A 1 83 ? 8.578 11.894 -2.251 1.00 90.81 83 GLU A C 1
ATOM 625 O O . GLU A 1 83 ? 8.422 12.184 -1.057 1.00 90.81 83 GLU A O 1
ATOM 630 N N . TRP A 1 84 ? 7.979 12.588 -3.224 1.00 94.25 84 TRP A N 1
ATOM 631 C CA . TRP A 1 84 ? 7.057 13.694 -2.961 1.00 94.25 84 TRP A CA 1
ATOM 632 C C . TRP A 1 84 ? 5.854 13.219 -2.142 1.00 94.25 84 TRP A C 1
ATOM 634 O O . TRP A 1 84 ? 5.477 13.871 -1.171 1.00 94.25 84 TRP A O 1
ATOM 644 N N . SER A 1 85 ? 5.300 12.049 -2.461 1.00 95.44 85 SER A N 1
ATOM 645 C CA . SER A 1 85 ? 4.159 11.484 -1.734 1.00 95.44 85 SER A CA 1
ATOM 646 C C . SER A 1 85 ? 4.499 11.206 -0.272 1.00 95.44 85 SER A C 1
ATOM 648 O O . SER A 1 85 ? 3.729 11.584 0.609 1.00 95.44 85 SER A O 1
ATOM 650 N N . CYS A 1 86 ? 5.669 10.621 0.009 1.00 94.00 86 CYS A N 1
ATOM 651 C CA . CYS A 1 86 ? 6.161 10.444 1.380 1.00 94.00 86 CYS A CA 1
ATOM 652 C C . CYS A 1 86 ? 6.278 11.784 2.123 1.00 94.00 86 CYS A C 1
ATOM 654 O O . CYS A 1 86 ? 5.833 11.903 3.265 1.00 94.00 86 CYS A O 1
ATOM 656 N N . THR A 1 87 ? 6.803 12.813 1.453 1.00 94.12 87 THR A N 1
ATOM 657 C CA . THR A 1 87 ? 6.931 14.163 2.022 1.00 94.12 87 THR A CA 1
ATOM 658 C C . THR A 1 87 ? 5.566 14.771 2.357 1.00 94.12 87 THR A C 1
ATOM 660 O O . THR A 1 87 ? 5.376 15.302 3.453 1.00 94.12 87 THR A O 1
ATOM 663 N N . VAL A 1 88 ? 4.589 14.661 1.450 1.00 94.62 88 VAL A N 1
ATOM 664 C CA . VAL A 1 88 ? 3.226 15.166 1.674 1.00 94.62 88 VAL A CA 1
ATOM 665 C C . VAL A 1 88 ? 2.554 14.432 2.828 1.00 94.62 88 VAL A C 1
ATOM 667 O O . VAL A 1 88 ? 1.875 15.078 3.630 1.00 94.62 88 VAL A O 1
ATOM 670 N N . VAL A 1 89 ? 2.740 13.113 2.938 1.00 94.50 89 VAL A N 1
ATOM 671 C CA . VAL A 1 89 ? 2.207 12.334 4.060 1.00 94.50 89 VAL A CA 1
ATOM 672 C C . VAL A 1 89 ? 2.772 12.833 5.386 1.00 94.50 89 VAL A C 1
ATOM 674 O O . VAL A 1 89 ? 1.986 13.155 6.276 1.00 94.50 89 VAL A O 1
ATOM 677 N N . ALA A 1 90 ? 4.097 12.952 5.504 1.00 92.56 90 ALA A N 1
ATOM 678 C CA . ALA A 1 90 ? 4.751 13.415 6.726 1.00 92.56 90 ALA A CA 1
ATOM 679 C C . ALA A 1 90 ? 4.248 14.807 7.148 1.00 92.56 90 ALA A C 1
ATOM 681 O O . ALA A 1 90 ? 3.734 14.984 8.251 1.00 92.56 90 ALA A O 1
ATOM 682 N N . GLN A 1 91 ? 4.281 15.775 6.226 1.00 92.25 91 GLN A N 1
ATOM 683 C CA . GLN A 1 91 ? 3.836 17.149 6.487 1.00 92.25 91 GLN A CA 1
ATOM 684 C C . GLN A 1 91 ? 2.352 17.231 6.858 1.00 92.25 91 GLN A C 1
ATOM 686 O O . GLN A 1 91 ? 1.957 17.997 7.740 1.00 92.25 91 GLN A O 1
ATOM 691 N N . SER A 1 92 ? 1.507 16.460 6.170 1.00 92.12 92 SER A N 1
ATOM 692 C CA . SER A 1 92 ? 0.065 16.498 6.404 1.00 92.12 92 SER A CA 1
ATOM 693 C C . SER A 1 92 ? -0.301 15.803 7.714 1.00 92.12 92 SER A C 1
ATOM 695 O O . SER A 1 92 ? -1.160 16.311 8.430 1.00 92.12 92 SER A O 1
ATOM 697 N N . ALA A 1 93 ? 0.366 14.701 8.071 1.00 89.06 93 ALA A N 1
ATOM 698 C CA . ALA A 1 93 ? 0.180 14.024 9.353 1.00 89.06 93 ALA A CA 1
ATOM 699 C C . ALA A 1 93 ? 0.587 14.921 10.536 1.00 89.06 93 ALA A C 1
ATOM 701 O O . ALA A 1 93 ? -0.173 15.039 11.500 1.00 89.06 93 ALA A O 1
ATOM 702 N N . ASP A 1 94 ? 1.714 15.632 10.426 1.00 87.44 94 ASP A N 1
ATOM 703 C CA . ASP A 1 94 ? 2.149 16.609 11.431 1.00 87.44 94 ASP A CA 1
ATOM 704 C C . ASP A 1 94 ? 1.131 17.744 11.599 1.00 87.44 94 ASP A C 1
ATOM 706 O O . ASP A 1 94 ? 0.795 18.133 12.722 1.00 87.44 94 ASP A O 1
ATOM 710 N N . ALA A 1 95 ? 0.576 18.246 10.491 1.00 86.00 95 ALA A N 1
ATOM 711 C CA . ALA A 1 95 ? -0.465 19.270 10.525 1.00 86.00 95 ALA A CA 1
ATOM 712 C C . ALA A 1 95 ? -1.745 18.778 11.227 1.00 86.00 95 ALA A C 1
ATOM 714 O O . ALA A 1 95 ? -2.356 19.533 11.990 1.00 86.00 95 ALA A O 1
ATOM 715 N N . VAL A 1 96 ? -2.135 17.511 11.027 1.00 84.69 96 VAL A N 1
ATOM 716 C CA . VAL A 1 96 ? -3.258 16.908 11.764 1.00 84.69 96 VAL A CA 1
ATOM 717 C C . VAL A 1 96 ? -2.941 16.855 13.259 1.00 84.69 96 VAL A C 1
ATOM 719 O O . VAL A 1 96 ? -3.735 17.358 14.057 1.00 84.69 96 VAL A O 1
ATOM 722 N N . GLY A 1 97 ? -1.765 16.345 13.641 1.00 79.31 97 GLY A N 1
ATOM 723 C CA . GLY A 1 97 ? -1.336 16.246 15.041 1.00 79.31 97 GLY A CA 1
ATOM 724 C C . GLY A 1 97 ? -1.315 17.593 15.774 1.00 79.31 97 GLY A C 1
ATOM 725 O O . GLY A 1 97 ? -1.795 17.696 16.901 1.00 79.31 97 GLY A O 1
ATOM 726 N N . GLN A 1 98 ? -0.847 18.659 15.118 1.00 76.75 98 GLN A N 1
ATOM 727 C CA . GLN A 1 98 ? -0.823 20.013 15.692 1.00 76.75 98 GLN A CA 1
ATOM 728 C C . GLN A 1 98 ? -2.218 20.643 15.840 1.00 76.75 98 GLN A C 1
ATOM 730 O O . GLN A 1 98 ? -2.432 21.502 16.701 1.00 76.75 98 GLN A O 1
ATOM 735 N N . SER A 1 99 ? -3.178 20.237 15.004 1.00 69.25 99 SER A N 1
ATOM 736 C CA . SER A 1 99 ? -4.554 20.749 15.044 1.00 69.25 99 SER A CA 1
ATOM 737 C C . SER A 1 99 ? -5.444 20.049 16.082 1.00 69.25 99 SER A C 1
ATOM 739 O O . SER A 1 99 ? -6.449 20.627 16.498 1.00 69.25 99 SER A O 1
ATOM 741 N N . ALA A 1 100 ? -5.038 18.875 16.586 1.00 63.59 100 ALA A N 1
ATOM 742 C CA . ALA A 1 100 ? -5.803 18.008 17.493 1.00 63.59 100 ALA A CA 1
ATOM 743 C C . ALA A 1 100 ? -6.151 18.606 18.882 1.00 63.59 100 ALA A C 1
ATOM 745 O O . ALA A 1 100 ? -6.795 17.947 19.694 1.00 63.59 100 ALA A O 1
ATOM 746 N N . GLY A 1 101 ? -5.789 19.864 19.159 1.00 58.22 101 GLY A N 1
ATOM 747 C CA . GLY A 1 101 ? -6.154 20.595 20.382 1.00 58.22 101 GLY A CA 1
ATOM 748 C C . GLY A 1 101 ? -6.767 21.984 20.159 1.00 58.22 101 GLY A C 1
ATOM 749 O O . GLY A 1 101 ? -7.139 22.646 21.126 1.00 58.22 101 GLY A O 1
ATOM 750 N N . LYS A 1 102 ? -6.890 22.455 18.909 1.00 61.66 102 LYS A N 1
ATOM 751 C CA . LYS A 1 102 ? -7.387 23.805 18.590 1.00 61.66 102 LYS A CA 1
ATOM 752 C C . LYS A 1 102 ? -8.744 23.720 17.889 1.00 61.66 102 LYS A C 1
ATOM 754 O O . LYS A 1 102 ? -8.821 23.597 16.669 1.00 61.66 102 LYS A O 1
ATOM 759 N N . LYS A 1 103 ? -9.833 23.802 18.667 1.00 46.72 103 LYS A N 1
ATOM 760 C CA . LYS A 1 103 ? -11.205 23.894 18.131 1.00 46.72 103 LYS A CA 1
ATOM 761 C C . LYS A 1 103 ? -11.309 25.082 17.162 1.00 46.72 103 LYS A C 1
ATOM 763 O O . LYS A 1 103 ? -11.083 26.217 17.566 1.00 46.72 103 LYS A O 1
ATOM 768 N N . GLY A 1 104 ? -11.675 24.810 15.908 1.00 52.22 104 GLY A N 1
ATOM 769 C CA . GLY A 1 104 ? -11.970 25.830 14.891 1.00 52.22 104 GLY A CA 1
ATOM 770 C C . GLY A 1 104 ? -10.914 26.024 13.798 1.00 52.22 104 GLY A C 1
ATOM 771 O O . GLY A 1 104 ? -11.156 26.807 12.885 1.00 52.22 104 GLY A O 1
ATOM 772 N N . VAL A 1 105 ? -9.777 25.318 13.835 1.00 54.41 105 VAL A N 1
ATOM 773 C CA . VAL A 1 105 ? -8.821 25.315 12.713 1.00 54.41 105 VAL A CA 1
ATOM 774 C C . VAL A 1 105 ? -9.259 24.266 11.692 1.00 54.41 105 VAL A C 1
ATOM 776 O O . VAL A 1 105 ? -9.464 23.105 12.045 1.00 54.41 105 VAL A O 1
ATOM 779 N N . ALA A 1 106 ? -9.428 24.673 10.431 1.00 56.75 106 ALA A N 1
ATOM 780 C CA . ALA A 1 106 ? -9.755 23.762 9.340 1.00 56.75 106 ALA A CA 1
ATOM 781 C C . ALA A 1 106 ? -8.692 22.653 9.245 1.00 56.75 106 ALA A C 1
ATOM 783 O O . ALA A 1 106 ? -7.492 22.931 9.193 1.00 56.75 106 ALA A O 1
ATOM 784 N N . ASN A 1 107 ? -9.133 21.392 9.250 1.00 67.88 107 ASN A N 1
ATOM 785 C CA . ASN A 1 107 ? -8.261 20.218 9.218 1.00 67.88 107 ASN A CA 1
ATOM 786 C C . ASN A 1 107 ? -7.757 19.950 7.785 1.00 67.88 107 ASN A C 1
ATOM 788 O O . ASN A 1 107 ? -8.023 18.908 7.183 1.00 67.88 107 ASN A O 1
ATOM 792 N N . ASN A 1 108 ? -7.030 20.926 7.236 1.00 80.56 108 ASN A N 1
ATOM 793 C CA . ASN A 1 108 ? -6.496 20.893 5.875 1.00 80.56 108 ASN A CA 1
ATOM 794 C C . ASN A 1 108 ? -5.537 19.706 5.671 1.00 80.56 108 ASN A C 1
ATOM 796 O O . ASN A 1 108 ? -5.412 19.207 4.557 1.00 80.56 108 ASN A O 1
ATOM 800 N N . GLY A 1 109 ? -4.879 19.228 6.737 1.00 87.50 109 GLY A N 1
ATOM 801 C CA . GLY A 1 109 ? -4.000 18.055 6.688 1.00 87.50 109 GLY A CA 1
ATOM 802 C C . GLY A 1 109 ? -4.759 16.766 6.368 1.00 87.50 109 GLY A C 1
ATOM 803 O O . GLY A 1 109 ? -4.354 16.019 5.482 1.00 87.50 109 GLY A O 1
ATOM 804 N N . THR A 1 110 ? -5.907 16.536 7.012 1.00 89.75 110 THR A N 1
ATOM 805 C CA . THR A 1 110 ? -6.740 15.350 6.741 1.00 89.75 110 THR A CA 1
ATOM 806 C C . THR A 1 110 ? -7.274 15.363 5.312 1.00 89.75 110 THR A C 1
ATOM 808 O O . THR A 1 110 ? -7.218 14.343 4.632 1.00 89.75 110 THR A O 1
ATOM 811 N N . GLU A 1 111 ? -7.745 16.514 4.825 1.00 90.19 111 GLU A N 1
ATOM 812 C CA . GLU A 1 111 ? -8.230 16.644 3.446 1.00 90.19 111 GLU A CA 1
ATOM 813 C C . GLU A 1 111 ? -7.114 16.377 2.421 1.00 90.19 111 GLU A C 1
ATOM 815 O O . GLU A 1 111 ? -7.312 15.609 1.477 1.00 90.19 111 GLU A O 1
ATOM 820 N N . ARG A 1 112 ? -5.911 16.931 2.640 1.00 93.56 112 ARG A N 1
ATOM 821 C CA . ARG A 1 112 ? -4.734 16.667 1.793 1.00 93.56 112 ARG A CA 1
ATOM 822 C C . ARG A 1 112 ? -4.369 15.185 1.762 1.00 93.56 112 ARG A C 1
ATOM 824 O O . ARG A 1 112 ? -4.114 14.663 0.681 1.00 93.56 112 ARG A O 1
ATOM 831 N N . LEU A 1 113 ? -4.393 14.500 2.908 1.00 94.38 113 LEU A N 1
ATOM 832 C CA . LEU A 1 113 ? -4.151 13.055 2.977 1.00 94.38 113 LEU A CA 1
ATOM 833 C C . LEU A 1 113 ? -5.197 12.271 2.184 1.00 94.38 113 LEU A C 1
ATOM 835 O O . LEU A 1 113 ? -4.835 11.406 1.394 1.00 94.38 113 LEU A O 1
ATOM 839 N N . ILE A 1 114 ? -6.483 12.602 2.329 1.00 93.62 114 ILE A N 1
ATOM 840 C CA . ILE A 1 114 ? -7.561 11.957 1.564 1.00 93.62 114 ILE A CA 1
ATOM 841 C C . ILE A 1 114 ? -7.325 12.117 0.056 1.00 93.62 114 ILE A C 1
ATOM 843 O O . ILE A 1 114 ? -7.432 11.147 -0.696 1.00 93.62 114 ILE A O 1
ATOM 847 N N . HIS A 1 115 ? -6.983 13.327 -0.395 1.00 95.06 115 HIS A N 1
ATOM 848 C CA . HIS A 1 115 ? -6.707 13.598 -1.805 1.00 95.06 115 HIS A CA 1
ATOM 849 C C . HIS A 1 115 ? -5.477 12.851 -2.318 1.00 95.06 115 HIS A C 1
ATOM 851 O O . HIS A 1 115 ? -5.542 12.259 -3.397 1.00 95.06 115 HIS A O 1
ATOM 857 N N . LEU A 1 116 ? -4.399 12.824 -1.532 1.00 96.31 116 LEU A N 1
ATOM 858 C CA . LEU A 1 116 ? -3.189 12.090 -1.873 1.00 96.31 116 LEU A CA 1
ATOM 859 C C . LEU A 1 116 ? -3.471 10.590 -2.000 1.00 96.31 116 LEU A C 1
ATOM 861 O O . LEU A 1 116 ? -3.162 10.003 -3.030 1.00 96.31 116 LEU A O 1
ATOM 865 N N . LEU A 1 117 ? -4.098 9.971 -0.995 1.00 95.31 117 LEU A N 1
ATOM 866 C CA . LEU A 1 117 ? -4.403 8.537 -1.019 1.00 95.31 117 LEU A CA 1
ATOM 867 C C . LEU A 1 117 ? -5.293 8.176 -2.216 1.00 95.31 117 LEU A C 1
ATOM 869 O O . LEU A 1 117 ? -5.060 7.166 -2.876 1.00 95.31 117 LEU A O 1
ATOM 873 N N . ALA A 1 118 ? -6.278 9.019 -2.544 1.00 94.62 118 ALA A N 1
ATOM 874 C CA . ALA A 1 118 ? -7.119 8.821 -3.722 1.00 94.62 118 ALA A CA 1
ATOM 875 C C . ALA A 1 118 ? -6.318 8.868 -5.035 1.00 94.62 118 ALA A C 1
ATOM 877 O O . ALA A 1 118 ? -6.583 8.071 -5.934 1.00 94.62 118 ALA A O 1
ATOM 878 N N . PHE A 1 119 ? -5.339 9.770 -5.144 1.00 96.06 119 PHE A N 1
ATOM 879 C CA . PHE A 1 119 ? -4.427 9.828 -6.285 1.00 96.06 119 PHE A CA 1
ATOM 880 C C . PHE A 1 119 ? -3.527 8.584 -6.357 1.00 96.06 119 PHE A C 1
ATOM 882 O O . PHE A 1 119 ? -3.496 7.925 -7.397 1.00 96.06 119 PHE A O 1
ATOM 889 N N . LEU A 1 120 ? -2.870 8.202 -5.257 1.00 95.25 120 LEU A N 1
ATOM 890 C CA . LEU A 1 120 ? -1.908 7.090 -5.233 1.00 95.25 120 LEU A CA 1
ATOM 891 C C . LEU A 1 120 ? -2.531 5.739 -5.583 1.00 95.25 120 LEU A C 1
ATOM 893 O O . LEU A 1 120 ? -1.879 4.915 -6.216 1.00 95.25 120 LEU A O 1
ATOM 897 N N . ARG A 1 121 ? -3.815 5.533 -5.273 1.00 92.94 121 ARG A N 1
ATOM 898 C CA . ARG A 1 121 ? -4.560 4.339 -5.710 1.00 92.94 121 ARG A CA 1
ATOM 899 C C . ARG A 1 121 ? -4.634 4.182 -7.226 1.00 92.94 121 ARG A C 1
ATOM 901 O O . ARG A 1 121 ? -4.894 3.087 -7.708 1.00 92.94 121 ARG A O 1
ATOM 908 N N . THR A 1 122 ? -4.459 5.263 -7.984 1.00 92.75 122 THR A N 1
ATOM 909 C CA . THR A 1 122 ? -4.452 5.208 -9.451 1.00 92.75 122 THR A CA 1
ATOM 910 C C . THR A 1 122 ? -3.079 4.865 -10.022 1.00 92.75 122 THR A C 1
ATOM 912 O O . THR A 1 122 ? -3.004 4.458 -11.180 1.00 92.75 122 THR A O 1
ATOM 915 N N . THR A 1 123 ? -2.018 4.988 -9.224 1.00 91.50 123 THR A N 1
ATOM 916 C CA . THR A 1 123 ? -0.622 4.763 -9.622 1.00 91.50 123 THR A CA 1
ATOM 917 C C . THR A 1 123 ? 0.154 3.985 -8.542 1.00 91.50 123 THR A C 1
ATOM 919 O O . THR A 1 123 ? 1.190 4.468 -8.084 1.00 91.50 123 THR A O 1
ATOM 922 N N . PRO A 1 124 ? -0.319 2.809 -8.080 1.00 87.25 124 PRO A N 1
ATOM 923 C CA . PRO A 1 124 ? 0.332 2.079 -6.986 1.00 87.25 124 PRO A CA 1
ATOM 924 C C . PRO A 1 124 ? 1.728 1.553 -7.360 1.00 87.25 124 PRO A C 1
ATOM 926 O O . PRO A 1 124 ? 2.599 1.455 -6.497 1.00 87.25 124 PRO A O 1
ATOM 929 N N . SER A 1 125 ? 1.972 1.298 -8.650 1.00 85.88 125 SER A N 1
ATOM 930 C CA . SER A 1 125 ? 3.230 0.762 -9.186 1.00 85.88 125 SER A CA 1
ATOM 931 C C . SER A 1 125 ? 4.453 1.661 -8.970 1.00 85.88 125 SER A C 1
ATOM 933 O O . SER A 1 125 ? 5.587 1.197 -9.071 1.00 85.88 125 SER A O 1
ATOM 935 N N . ILE A 1 126 ? 4.264 2.942 -8.624 1.00 88.62 126 ILE A N 1
ATOM 936 C CA . ILE A 1 126 ? 5.387 3.862 -8.384 1.00 88.62 126 ILE A CA 1
ATOM 937 C C . ILE A 1 126 ? 6.254 3.451 -7.188 1.00 88.62 126 ILE A C 1
ATOM 939 O O . ILE A 1 126 ? 7.432 3.791 -7.172 1.00 88.62 126 ILE A O 1
ATOM 943 N N . PHE A 1 127 ? 5.688 2.729 -6.212 1.00 87.00 127 PHE A N 1
ATOM 944 C CA . PHE A 1 127 ? 6.413 2.260 -5.024 1.00 87.00 127 PHE A CA 1
ATOM 945 C C . PHE A 1 127 ? 7.032 0.872 -5.218 1.00 87.00 127 PHE A C 1
ATOM 947 O O . PHE A 1 127 ? 7.946 0.492 -4.494 1.00 87.00 127 PHE A O 1
ATOM 954 N N . THR A 1 128 ? 6.560 0.094 -6.190 1.00 78.44 128 THR A N 1
ATOM 955 C CA . THR A 1 128 ? 7.101 -1.245 -6.471 1.00 78.44 128 THR A CA 1
ATOM 956 C C . THR A 1 128 ? 8.120 -1.256 -7.599 1.00 78.44 128 THR A C 1
ATOM 958 O O . THR A 1 128 ? 8.833 -2.244 -7.760 1.00 78.44 128 THR A O 1
ATOM 961 N N . ALA A 1 129 ? 8.251 -0.148 -8.331 1.00 72.38 129 ALA A N 1
ATOM 962 C CA . ALA A 1 129 ? 9.151 -0.042 -9.463 1.00 72.38 129 ALA A CA 1
ATOM 963 C C . ALA A 1 129 ? 10.624 -0.395 -9.119 1.00 72.38 129 ALA A C 1
ATOM 965 O O . ALA A 1 129 ? 11.138 -0.031 -8.049 1.00 72.38 129 ALA A O 1
ATOM 966 N N . PRO A 1 130 ? 11.357 -1.040 -10.049 1.00 63.66 130 PRO A N 1
ATOM 967 C CA . PRO A 1 130 ? 12.761 -1.435 -9.870 1.00 63.66 130 PRO A CA 1
ATOM 968 C C . PRO A 1 130 ? 13.745 -0.267 -9.690 1.00 63.66 130 PRO A C 1
ATOM 970 O O . PRO A 1 130 ? 14.904 -0.471 -9.337 1.00 63.66 130 PRO A O 1
ATOM 973 N N . ASN A 1 131 ? 13.308 0.965 -9.937 1.00 61.38 131 ASN A N 1
ATOM 974 C CA . ASN A 1 131 ? 14.163 2.139 -10.087 1.00 61.38 131 ASN A CA 1
ATOM 975 C C . ASN A 1 131 ? 14.693 2.709 -8.759 1.00 61.38 131 ASN A C 1
ATOM 977 O O . ASN A 1 131 ? 15.589 3.554 -8.793 1.00 61.38 131 ASN A O 1
ATOM 981 N N . GLU A 1 132 ? 14.117 2.311 -7.620 1.00 53.56 132 GLU A N 1
ATOM 982 C CA . GLU A 1 132 ? 14.403 2.912 -6.304 1.00 53.56 132 GLU A CA 1
ATOM 983 C C . GLU A 1 132 ? 15.865 2.749 -5.857 1.00 53.56 132 GLU A C 1
ATOM 985 O O . GLU A 1 132 ? 16.371 3.574 -5.101 1.00 53.56 132 GLU A O 1
ATOM 990 N N . ASP A 1 133 ? 16.590 1.750 -6.369 1.00 52.88 133 ASP A N 1
ATOM 991 C CA . ASP A 1 133 ? 17.975 1.471 -5.954 1.00 52.88 133 ASP A CA 1
ATOM 992 C C . ASP A 1 133 ? 18.980 2.577 -6.343 1.00 52.88 133 ASP A C 1
ATOM 994 O O . ASP A 1 133 ? 20.115 2.600 -5.863 1.00 52.88 133 ASP A O 1
ATOM 998 N N . ARG A 1 134 ? 18.575 3.540 -7.189 1.00 47.78 134 ARG A N 1
ATOM 999 C CA . ARG A 1 134 ? 19.394 4.722 -7.519 1.00 47.78 134 ARG A CA 1
ATOM 1000 C C . ARG A 1 134 ? 19.377 5.818 -6.450 1.00 47.78 134 ARG A C 1
ATOM 1002 O O . ARG A 1 134 ? 20.185 6.740 -6.541 1.00 47.78 134 ARG A O 1
ATOM 1009 N N . GLY A 1 135 ? 18.519 5.711 -5.439 1.00 44.50 135 GLY A N 1
ATOM 1010 C CA . GLY A 1 135 ? 18.425 6.653 -4.329 1.00 44.50 135 GLY A CA 1
ATOM 1011 C C . GLY A 1 135 ? 18.444 5.916 -2.999 1.00 44.50 135 GLY A C 1
ATOM 1012 O O . GLY A 1 135 ? 17.411 5.794 -2.352 1.00 44.50 135 GLY A O 1
ATOM 1013 N N . LYS A 1 136 ? 19.614 5.430 -2.564 1.00 44.75 136 LYS A N 1
ATOM 1014 C CA . LYS A 1 136 ? 19.804 5.001 -1.170 1.00 44.75 136 LYS A CA 1
ATOM 1015 C C . LYS A 1 136 ? 19.604 6.207 -0.252 1.00 44.75 136 LYS A C 1
ATOM 1017 O O . LYS A 1 136 ? 20.558 6.908 0.079 1.00 44.75 136 LYS A O 1
ATOM 1022 N N . SER A 1 137 ? 18.364 6.456 0.152 1.00 47.41 137 SER A N 1
ATOM 1023 C CA . SER A 1 137 ? 18.098 7.227 1.357 1.00 47.41 137 SER A CA 1
ATOM 1024 C C . SER A 1 137 ? 18.624 6.418 2.548 1.00 47.41 137 SER A C 1
ATOM 1026 O O . SER A 1 137 ? 18.619 5.184 2.531 1.00 47.41 137 SER A O 1
ATOM 1028 N N . SER A 1 138 ? 19.096 7.084 3.597 1.00 46.38 138 SER A N 1
ATOM 1029 C CA . SER A 1 138 ? 19.529 6.428 4.837 1.00 46.38 138 SER A CA 1
ATOM 1030 C C . SER A 1 138 ? 18.391 5.720 5.596 1.00 46.38 138 SER A C 1
ATOM 1032 O O . SER A 1 138 ? 18.647 5.143 6.648 1.00 46.38 138 SER A O 1
ATOM 1034 N N . GLU A 1 139 ? 17.150 5.771 5.094 1.00 50.22 139 GLU A N 1
ATOM 1035 C CA . GLU A 1 139 ? 15.919 5.391 5.802 1.00 50.22 139 GLU A CA 1
ATOM 1036 C C . GLU A 1 139 ? 15.163 4.195 5.181 1.00 50.22 139 GLU A C 1
ATOM 1038 O O . GLU A 1 139 ? 14.075 3.853 5.647 1.00 50.22 139 GLU A O 1
ATOM 1043 N N . GLY A 1 140 ? 15.733 3.520 4.178 1.00 63.34 140 GLY A N 1
ATOM 1044 C CA . GLY A 1 140 ? 15.114 2.371 3.497 1.00 63.34 140 GLY A CA 1
ATOM 1045 C C . GLY A 1 140 ? 14.463 2.734 2.158 1.00 63.34 140 GLY A C 1
ATOM 1046 O O . GLY A 1 140 ? 14.635 3.845 1.648 1.00 63.34 140 GLY A O 1
ATOM 1047 N N . SER A 1 141 ? 13.744 1.782 1.556 1.00 82.56 141 SER A N 1
ATOM 1048 C CA . SER A 1 141 ? 13.036 2.005 0.282 1.00 82.56 141 SER A CA 1
ATOM 1049 C C . SER A 1 141 ? 11.854 2.974 0.452 1.00 82.56 141 SER A C 1
ATOM 1051 O O . SER A 1 141 ? 11.321 3.145 1.558 1.00 82.56 141 SER A O 1
ATOM 1053 N N . THR A 1 142 ? 11.409 3.631 -0.627 1.00 87.38 142 THR A N 1
ATOM 1054 C CA . THR A 1 142 ? 10.240 4.523 -0.547 1.00 87.38 142 THR A CA 1
ATOM 1055 C C . THR A 1 142 ? 8.977 3.724 -0.226 1.00 87.38 142 THR A C 1
ATOM 1057 O O . THR A 1 142 ? 8.141 4.209 0.537 1.00 87.38 142 THR A O 1
ATOM 1060 N N . LEU A 1 143 ? 8.883 2.470 -0.683 1.00 90.12 143 LEU A N 1
ATOM 1061 C CA . LEU A 1 143 ? 7.851 1.521 -0.254 1.00 90.12 143 LEU A CA 1
ATOM 1062 C C . LEU A 1 143 ? 7.844 1.274 1.264 1.00 90.12 143 LEU A C 1
ATOM 1064 O O . LEU A 1 143 ? 6.791 1.375 1.894 1.00 90.12 143 LEU A O 1
ATOM 1068 N N . GLU A 1 144 ? 8.992 0.971 1.876 1.00 90.62 144 GLU A N 1
ATOM 1069 C CA . GLU A 1 144 ? 9.092 0.758 3.331 1.00 90.62 144 GLU A CA 1
ATOM 1070 C C . GLU A 1 144 ? 8.737 2.029 4.113 1.00 90.62 144 GLU A C 1
ATOM 1072 O O . GLU A 1 144 ? 8.032 1.981 5.124 1.00 90.62 144 GLU A O 1
ATOM 1077 N N . THR A 1 145 ? 9.190 3.183 3.624 1.00 91.50 145 THR A N 1
ATOM 1078 C CA . THR A 1 145 ? 8.892 4.490 4.221 1.00 91.50 145 THR A CA 1
ATOM 1079 C C . THR A 1 145 ? 7.398 4.802 4.161 1.00 91.50 145 THR A C 1
ATOM 1081 O O . THR A 1 145 ? 6.784 5.100 5.188 1.00 91.50 145 THR A O 1
ATOM 1084 N N . MET A 1 146 ? 6.785 4.662 2.983 1.00 93.62 146 MET A N 1
ATOM 1085 C CA . MET A 1 146 ? 5.346 4.836 2.802 1.00 93.62 146 MET A CA 1
ATOM 1086 C C . MET A 1 146 ? 4.565 3.842 3.665 1.00 93.62 146 MET A C 1
ATOM 1088 O O . MET A 1 146 ? 3.593 4.225 4.312 1.00 93.62 146 MET A O 1
ATOM 1092 N N . THR A 1 147 ? 5.027 2.593 3.765 1.00 94.56 147 THR A N 1
ATOM 1093 C CA . THR A 1 147 ? 4.400 1.581 4.621 1.00 94.56 147 THR A CA 1
ATOM 1094 C C . THR A 1 147 ? 4.347 2.027 6.076 1.00 94.56 147 THR A C 1
ATOM 1096 O O . THR A 1 147 ? 3.277 2.010 6.687 1.00 94.56 147 THR A O 1
ATOM 1099 N N . ARG A 1 148 ? 5.474 2.493 6.626 1.00 93.69 148 ARG A N 1
ATOM 1100 C CA . ARG A 1 148 ? 5.535 3.008 8.000 1.00 93.69 148 ARG A CA 1
ATOM 1101 C C . ARG A 1 148 ? 4.566 4.168 8.217 1.00 93.69 148 ARG A C 1
ATOM 1103 O O . ARG A 1 148 ? 3.894 4.212 9.248 1.00 93.69 148 ARG A O 1
ATOM 1110 N N . TYR A 1 149 ? 4.455 5.081 7.254 1.00 94.12 149 TYR A N 1
ATOM 1111 C CA . TYR A 1 149 ? 3.503 6.181 7.359 1.00 94.12 149 TYR A CA 1
ATOM 1112 C C . TYR A 1 149 ? 2.044 5.720 7.310 1.00 94.12 149 TYR A C 1
ATOM 1114 O O . TYR A 1 149 ? 1.249 6.155 8.140 1.00 94.12 149 TYR A O 1
ATOM 1122 N N . LEU A 1 150 ? 1.687 4.824 6.387 1.00 94.44 150 LEU A N 1
ATOM 1123 C CA . LEU A 1 150 ? 0.320 4.315 6.247 1.00 94.44 150 LEU A CA 1
ATOM 1124 C C . LEU A 1 150 ? -0.117 3.502 7.475 1.00 94.44 150 LEU A C 1
ATOM 1126 O O . LEU A 1 150 ? -1.249 3.656 7.930 1.00 94.44 150 LEU A O 1
ATOM 1130 N N . LEU A 1 151 ? 0.785 2.726 8.084 1.00 93.69 151 LEU A N 1
ATOM 1131 C CA . LEU A 1 151 ? 0.517 2.018 9.344 1.00 93.69 151 LEU A CA 1
ATOM 1132 C C . LEU A 1 151 ? 0.355 2.957 10.548 1.00 93.69 151 LEU A C 1
ATOM 1134 O O . LEU A 1 151 ? -0.293 2.598 11.529 1.00 93.69 151 LEU A O 1
ATOM 1138 N N . ALA A 1 152 ? 0.908 4.171 10.489 1.00 91.81 152 ALA A N 1
ATOM 1139 C CA . ALA A 1 152 ? 0.735 5.185 11.527 1.00 91.81 152 ALA A CA 1
ATOM 1140 C C . ALA A 1 152 ? -0.572 5.991 11.387 1.00 91.81 152 ALA A C 1
ATOM 1142 O O . ALA A 1 152 ? -0.982 6.635 12.355 1.00 91.81 152 ALA A O 1
ATOM 1143 N N . MET A 1 153 ? -1.254 5.932 10.236 1.00 88.31 153 MET A N 1
ATOM 1144 C CA . MET A 1 153 ? -2.485 6.690 9.956 1.00 88.31 153 MET A CA 1
ATOM 1145 C C . MET A 1 153 ? -3.638 6.477 10.948 1.00 88.31 153 MET A C 1
ATOM 1147 O O . MET A 1 153 ? -4.320 7.460 11.249 1.00 88.31 153 MET A O 1
ATOM 1151 N N . PRO A 1 154 ? -3.864 5.277 11.525 1.00 85.75 154 PRO A N 1
ATOM 1152 C CA . PRO A 1 154 ? -4.914 5.085 12.528 1.00 85.75 154 PRO A CA 1
ATOM 1153 C C . PRO A 1 154 ? -4.795 6.005 13.749 1.00 85.75 154 PRO A C 1
ATOM 1155 O O . PRO A 1 154 ? -5.804 6.366 14.350 1.00 85.75 154 PRO A O 1
ATOM 1158 N N . LYS A 1 155 ? -3.580 6.475 14.077 1.00 84.50 155 LYS A N 1
ATOM 1159 C CA . LYS A 1 155 ? -3.332 7.421 15.182 1.00 84.50 155 LYS A CA 1
ATOM 1160 C C . LYS A 1 155 ? -4.009 8.779 14.978 1.00 84.50 155 LYS A C 1
ATOM 1162 O O . LYS A 1 155 ? -4.157 9.533 15.934 1.00 84.50 155 LYS A O 1
ATOM 1167 N N . LEU A 1 156 ? -4.424 9.093 13.751 1.00 81.75 156 LEU A N 1
ATOM 1168 C CA . LEU A 1 156 ? -5.142 10.323 13.419 1.00 81.75 156 LEU A CA 1
ATOM 1169 C C . LEU A 1 156 ? -6.644 10.250 13.754 1.00 81.75 156 LEU A C 1
ATOM 1171 O O . LEU A 1 156 ? -7.362 11.222 13.525 1.00 81.75 156 LEU A O 1
ATOM 1175 N N . SER A 1 157 ? -7.132 9.120 14.287 1.00 81.12 157 SER A N 1
ATOM 1176 C CA . SER A 1 157 ? -8.525 8.916 14.720 1.00 81.12 157 SER A CA 1
ATOM 1177 C C . SER A 1 157 ? -9.566 9.194 13.627 1.00 81.12 157 SER A C 1
ATOM 1179 O O . SER A 1 157 ? -10.683 9.632 13.905 1.00 81.12 157 SER A O 1
ATOM 1181 N N . ASN A 1 158 ? -9.205 8.935 12.366 1.00 86.62 158 ASN A N 1
ATOM 1182 C CA . ASN A 1 158 ? -10.098 9.037 11.219 1.00 86.62 158 ASN A CA 1
ATOM 1183 C C . ASN A 1 158 ? -10.281 7.641 10.581 1.00 86.62 158 ASN A C 1
ATOM 1185 O O . ASN A 1 158 ? -9.326 7.103 10.007 1.00 86.62 158 ASN A O 1
ATOM 1189 N N . PRO A 1 159 ? -11.486 7.042 10.659 1.00 87.94 159 PRO A N 1
ATOM 1190 C CA . PRO A 1 159 ? -11.725 5.687 10.162 1.00 87.94 159 PRO A CA 1
ATOM 1191 C C . PRO A 1 159 ? -11.606 5.594 8.636 1.00 87.94 159 PRO A C 1
ATOM 1193 O O . PRO A 1 159 ? -11.101 4.601 8.119 1.00 87.94 159 PRO A O 1
ATOM 1196 N N . TYR A 1 160 ? -11.983 6.651 7.908 1.00 89.19 160 TYR A N 1
ATOM 1197 C CA . TYR A 1 160 ? -11.837 6.700 6.454 1.00 89.19 160 TYR A CA 1
ATOM 1198 C C . TYR A 1 160 ? -10.362 6.702 6.038 1.00 89.19 160 TYR A C 1
ATOM 1200 O O . TYR A 1 160 ? -9.976 5.948 5.149 1.00 89.19 160 TYR A O 1
ATOM 1208 N N . LEU A 1 161 ? -9.522 7.510 6.697 1.00 90.50 161 LEU A N 1
ATOM 1209 C CA . LEU A 1 161 ? -8.080 7.509 6.436 1.00 90.50 161 LEU A CA 1
ATOM 1210 C C . LEU A 1 161 ? -7.451 6.161 6.775 1.00 90.50 161 LEU A C 1
ATOM 1212 O O . LEU A 1 161 ? -6.630 5.674 6.005 1.00 90.50 161 LEU A O 1
ATOM 1216 N N . THR A 1 162 ? -7.860 5.550 7.887 1.00 91.31 162 THR A N 1
ATOM 1217 C CA . THR A 1 162 ? -7.406 4.212 8.283 1.00 91.31 162 THR A CA 1
ATOM 1218 C C . THR A 1 162 ? -7.696 3.208 7.174 1.00 91.31 162 THR A C 1
ATOM 1220 O O . THR A 1 162 ? -6.771 2.635 6.602 1.00 91.31 162 THR A O 1
ATOM 1223 N N . GLN A 1 163 ? -8.965 3.080 6.784 1.00 92.31 163 GLN A N 1
ATOM 1224 C CA . GLN A 1 163 ? -9.385 2.188 5.709 1.00 92.31 163 GLN A CA 1
ATOM 1225 C C . GLN A 1 163 ? -8.642 2.476 4.396 1.00 92.31 163 GLN A C 1
ATOM 1227 O O . GLN A 1 163 ? -8.095 1.561 3.781 1.00 92.31 163 GLN A O 1
ATOM 1232 N N . ALA A 1 164 ? -8.590 3.739 3.965 1.00 93.69 164 ALA A N 1
ATOM 1233 C CA . ALA A 1 164 ? -7.940 4.125 2.716 1.00 93.69 164 ALA A CA 1
ATOM 1234 C C . ALA A 1 164 ? -6.437 3.797 2.710 1.00 93.69 164 ALA A C 1
ATOM 1236 O O . ALA A 1 164 ? -5.906 3.419 1.667 1.00 93.69 164 ALA A O 1
ATOM 1237 N N . SER A 1 165 ? -5.771 3.899 3.863 1.00 94.75 165 SER A N 1
ATOM 1238 C CA . SER A 1 165 ? -4.338 3.621 4.010 1.00 94.75 165 SER A CA 1
ATOM 1239 C C . SER A 1 165 ? -4.027 2.137 3.854 1.00 94.75 165 SER A C 1
ATOM 1241 O O . SER A 1 165 ? -3.152 1.777 3.072 1.00 94.75 165 SER A O 1
ATOM 1243 N N . TYR A 1 166 ? -4.783 1.263 4.524 1.00 94.94 166 TYR A N 1
ATOM 1244 C CA . TYR A 1 166 ? -4.612 -0.185 4.373 1.00 94.94 166 TYR A CA 1
ATOM 1245 C C . TYR A 1 166 ? -5.031 -0.679 2.981 1.00 94.94 166 TYR A C 1
ATOM 1247 O O . TYR A 1 166 ? -4.382 -1.546 2.400 1.00 94.94 166 TYR A O 1
ATOM 1255 N N . GLN A 1 167 ? -6.067 -0.092 2.380 1.00 93.81 167 GLN A N 1
ATOM 1256 C CA . GLN A 1 167 ? -6.430 -0.423 1.000 1.00 93.81 167 GLN A CA 1
ATOM 1257 C C . GLN A 1 167 ? -5.339 -0.010 0.000 1.00 93.81 167 GLN A C 1
ATOM 1259 O O . GLN A 1 167 ? -5.061 -0.757 -0.937 1.00 93.81 167 GLN A O 1
ATOM 1264 N N . LEU A 1 168 ? -4.694 1.146 0.203 1.00 94.88 168 LEU A N 1
ATOM 1265 C CA . LEU A 1 168 ? -3.542 1.551 -0.605 1.00 94.88 168 LEU A CA 1
ATOM 1266 C C . LEU A 1 168 ? -2.358 0.593 -0.404 1.00 94.88 168 LEU A C 1
ATOM 1268 O O . LEU A 1 168 ? -1.786 0.144 -1.392 1.00 94.88 168 LEU A O 1
ATOM 1272 N N . LEU A 1 169 ? -2.050 0.214 0.842 1.00 94.69 169 LEU A N 1
ATOM 1273 C CA . LEU A 1 169 ? -1.029 -0.797 1.139 1.00 94.69 169 LEU A CA 1
ATOM 1274 C C . LEU A 1 169 ? -1.285 -2.113 0.403 1.00 94.69 169 LEU A C 1
ATOM 1276 O O . LEU A 1 169 ? -0.371 -2.658 -0.201 1.00 94.69 169 LEU A O 1
ATOM 1280 N N . THR A 1 170 ? -2.531 -2.594 0.411 1.00 94.25 170 THR A N 1
ATOM 1281 C CA . THR A 1 170 ? -2.907 -3.834 -0.289 1.00 94.25 170 THR A CA 1
ATOM 1282 C C . THR A 1 170 ? -2.594 -3.713 -1.780 1.00 94.25 170 THR A C 1
ATOM 1284 O O . THR A 1 170 ? -2.002 -4.616 -2.363 1.00 94.25 170 THR A O 1
ATOM 1287 N N . SER A 1 171 ? -2.917 -2.562 -2.385 1.00 92.88 171 SER A N 1
ATOM 1288 C CA . SER A 1 171 ? -2.702 -2.329 -3.817 1.00 92.88 171 SER A CA 1
ATOM 1289 C C . SER A 1 171 ? -1.232 -2.311 -4.243 1.00 92.88 171 SER A C 1
ATOM 1291 O O . SER A 1 171 ? -0.958 -2.518 -5.421 1.00 92.88 171 SER A O 1
ATOM 1293 N N . PHE A 1 172 ? -0.286 -2.112 -3.317 1.00 91.31 172 PHE A N 1
ATOM 1294 C CA . PHE A 1 172 ? 1.141 -2.252 -3.624 1.00 91.31 172 PHE A CA 1
ATOM 1295 C C . PHE A 1 172 ? 1.523 -3.705 -3.920 1.00 91.31 172 PHE A C 1
ATOM 1297 O O . PHE A 1 172 ? 2.464 -3.940 -4.665 1.00 91.31 172 PHE A O 1
ATOM 1304 N N . PHE A 1 173 ? 0.785 -4.679 -3.389 1.00 89.25 173 PHE A N 1
ATOM 1305 C CA . PHE A 1 173 ? 1.088 -6.105 -3.540 1.00 89.25 173 PHE A CA 1
ATOM 1306 C C . PHE A 1 173 ? 0.208 -6.816 -4.570 1.00 89.25 173 PHE A C 1
ATOM 1308 O O . PHE A 1 173 ? 0.416 -7.991 -4.836 1.00 89.25 173 PHE A O 1
ATOM 1315 N N . SER A 1 174 ? -0.766 -6.121 -5.163 1.00 80.00 174 SER A N 1
ATOM 1316 C CA . SER A 1 174 ? -1.656 -6.674 -6.197 1.00 80.00 174 SER A CA 1
ATOM 1317 C C . SER A 1 174 ? -1.121 -6.508 -7.625 1.00 80.00 174 SER A C 1
ATOM 1319 O O . SER A 1 174 ? -1.849 -6.776 -8.576 1.00 80.00 174 SER A O 1
ATOM 1321 N N . VAL A 1 175 ? 0.102 -5.996 -7.789 1.00 63.44 175 VAL A N 1
ATOM 1322 C CA . VAL A 1 175 ? 0.714 -5.749 -9.100 1.00 63.44 175 VAL A CA 1
ATOM 1323 C C . VAL A 1 175 ? 1.639 -6.917 -9.425 1.00 63.44 175 VAL A C 1
ATOM 1325 O O . VAL A 1 175 ? 2.771 -6.966 -8.945 1.00 63.44 175 VAL A O 1
ATOM 1328 N N . GLU A 1 176 ? 1.135 -7.854 -10.219 1.00 62.09 176 GLU A N 1
ATOM 1329 C CA . GLU A 1 176 ? 1.921 -8.913 -10.850 1.00 62.09 176 GLU A CA 1
ATOM 1330 C C . GLU A 1 176 ? 1.901 -8.661 -12.357 1.00 62.09 176 GLU A C 1
ATOM 1332 O O . GLU A 1 176 ? 0.830 -8.474 -12.936 1.00 62.09 176 GLU A O 1
ATOM 1337 N N . ASP A 1 177 ? 3.080 -8.591 -12.970 1.00 61.69 177 ASP A N 1
ATOM 1338 C CA . ASP A 1 177 ? 3.222 -8.487 -14.419 1.00 61.69 177 ASP A CA 1
ATOM 1339 C C . ASP A 1 177 ? 3.746 -9.837 -14.919 1.00 61.69 177 ASP A C 1
ATOM 1341 O O . ASP A 1 177 ? 4.827 -10.275 -14.520 1.00 61.69 177 ASP A O 1
ATOM 1345 N N . GLU A 1 178 ? 2.952 -10.548 -15.724 1.00 60.81 178 GLU A N 1
ATOM 1346 C CA . GLU A 1 178 ? 3.275 -11.911 -16.184 1.00 60.81 178 GLU A CA 1
ATOM 1347 C C . GLU A 1 178 ? 4.538 -11.943 -17.066 1.00 60.81 178 GLU A C 1
ATOM 1349 O O . GLU A 1 178 ? 5.180 -12.985 -17.203 1.00 60.81 178 GLU A O 1
ATOM 1354 N N . GLU A 1 179 ? 4.911 -10.795 -17.637 1.00 66.69 179 GLU A N 1
ATOM 1355 C CA . GLU A 1 179 ? 6.077 -10.605 -18.505 1.00 66.69 179 GLU A CA 1
ATOM 1356 C C . GLU A 1 179 ? 7.294 -10.009 -17.759 1.00 66.69 179 GLU A C 1
ATOM 1358 O O . GLU A 1 179 ? 8.278 -9.612 -18.387 1.00 66.69 179 GLU A O 1
ATOM 1363 N N . GLU A 1 180 ? 7.250 -9.933 -16.423 1.00 74.06 180 GLU A N 1
ATOM 1364 C CA . GLU A 1 180 ? 8.335 -9.387 -15.598 1.00 74.06 180 GLU A CA 1
ATOM 1365 C C . GLU A 1 180 ? 9.610 -10.250 -15.690 1.00 74.06 180 GLU A C 1
ATOM 1367 O O . GLU A 1 180 ? 9.585 -11.470 -15.521 1.00 74.06 180 GLU A O 1
ATOM 1372 N N . GLU A 1 181 ? 10.764 -9.615 -15.929 1.00 80.69 181 GLU A N 1
ATOM 1373 C CA . GLU A 1 181 ? 12.064 -10.294 -15.870 1.00 80.69 181 GLU A CA 1
ATOM 1374 C C . GLU A 1 181 ? 12.318 -10.851 -14.453 1.00 80.69 181 GLU A C 1
ATOM 1376 O O . GLU A 1 181 ? 12.104 -10.151 -13.461 1.00 80.69 181 GLU A O 1
ATOM 1381 N N . GLU A 1 182 ? 12.842 -12.079 -14.335 1.00 82.56 182 GLU A N 1
ATOM 1382 C CA . GLU A 1 182 ? 13.016 -12.768 -13.037 1.00 82.56 182 GLU A CA 1
ATOM 1383 C C . GLU A 1 182 ? 13.838 -11.947 -12.022 1.00 82.56 182 GLU A C 1
ATOM 1385 O O . GLU A 1 182 ? 13.508 -11.904 -10.837 1.00 82.56 182 GLU A O 1
ATOM 1390 N N . ASP A 1 183 ? 14.867 -11.225 -12.481 1.00 80.44 183 ASP A N 1
ATOM 1391 C CA . ASP A 1 183 ? 15.681 -10.344 -11.631 1.00 80.44 183 ASP A CA 1
ATOM 1392 C C . ASP A 1 183 ? 14.862 -9.193 -11.016 1.00 80.44 183 ASP A C 1
ATOM 1394 O O . ASP A 1 183 ? 15.150 -8.731 -9.906 1.00 80.44 183 ASP A O 1
ATOM 1398 N N . VAL A 1 184 ? 13.854 -8.695 -11.737 1.00 80.38 184 VAL A N 1
ATOM 1399 C CA . VAL A 1 184 ? 12.950 -7.636 -11.270 1.00 80.38 184 VAL A CA 1
ATOM 1400 C C . VAL A 1 184 ? 11.939 -8.221 -10.285 1.00 80.38 184 VAL A C 1
ATOM 1402 O O . VAL A 1 184 ? 11.782 -7.675 -9.186 1.00 80.38 184 VAL A O 1
ATOM 1405 N N . ALA A 1 185 ? 11.351 -9.373 -10.621 1.00 82.19 185 ALA A N 1
ATOM 1406 C CA . ALA A 1 185 ? 10.433 -10.098 -9.750 1.00 82.19 185 ALA A CA 1
ATOM 1407 C C . ALA A 1 185 ? 1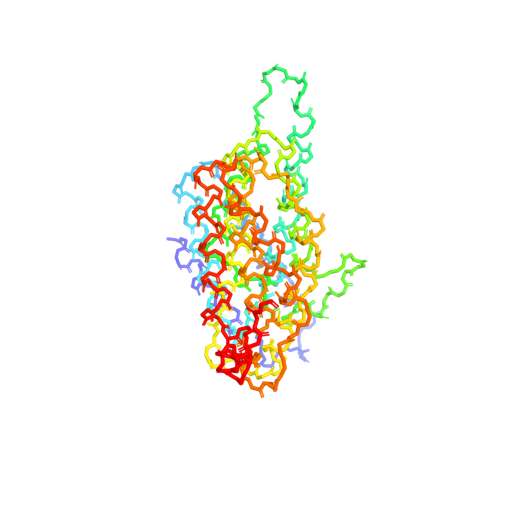1.085 -10.443 -8.398 1.00 82.19 185 ALA A C 1
ATOM 1409 O O . ALA A 1 185 ? 10.490 -10.213 -7.343 1.00 82.19 185 ALA A O 1
ATOM 1410 N N . GLU A 1 186 ? 12.342 -10.899 -8.388 1.00 83.88 186 GLU A N 1
ATOM 1411 C CA . GLU A 1 186 ? 13.054 -11.223 -7.147 1.00 83.88 186 GLU A CA 1
ATOM 1412 C C . GLU A 1 186 ? 13.293 -9.986 -6.267 1.00 83.88 186 GLU A C 1
ATOM 1414 O O . GLU A 1 186 ? 13.091 -10.032 -5.049 1.00 83.88 186 GLU A O 1
ATOM 1419 N N . ARG A 1 187 ? 13.638 -8.831 -6.857 1.00 83.19 187 ARG A N 1
ATOM 1420 C CA . ARG A 1 187 ? 13.759 -7.570 -6.098 1.00 83.19 187 ARG A CA 1
ATOM 1421 C C . ARG A 1 187 ? 12.423 -7.143 -5.496 1.00 83.19 187 ARG A C 1
ATOM 1423 O O . ARG A 1 187 ? 12.387 -6.700 -4.345 1.00 83.19 187 ARG A O 1
ATOM 1430 N N . ARG A 1 188 ? 11.322 -7.280 -6.239 1.00 84.62 188 ARG A N 1
ATOM 1431 C CA . ARG A 1 188 ? 9.966 -6.988 -5.747 1.00 84.62 188 ARG A CA 1
ATOM 1432 C C . ARG A 1 188 ? 9.579 -7.913 -4.589 1.00 84.62 188 ARG A C 1
ATOM 1434 O O . ARG A 1 188 ? 9.070 -7.433 -3.569 1.00 84.62 188 ARG A O 1
ATOM 1441 N N . ARG A 1 189 ? 9.882 -9.213 -4.688 1.00 87.00 189 ARG A N 1
ATOM 1442 C CA . ARG A 1 189 ? 9.686 -10.189 -3.600 1.00 87.00 189 ARG A CA 1
ATOM 1443 C C . ARG A 1 189 ? 10.507 -9.821 -2.367 1.00 87.00 189 ARG A C 1
ATOM 1445 O O . ARG A 1 189 ? 9.963 -9.805 -1.266 1.00 87.00 189 ARG A O 1
ATOM 1452 N N . ALA A 1 190 ? 11.781 -9.456 -2.529 1.00 87.50 190 ALA A N 1
ATOM 1453 C CA . ALA A 1 190 ? 12.642 -9.035 -1.422 1.00 87.50 190 ALA A CA 1
ATOM 1454 C C . ALA A 1 190 ? 12.077 -7.814 -0.672 1.00 87.50 190 ALA A C 1
ATOM 1456 O O . ALA A 1 190 ? 11.981 -7.829 0.556 1.00 87.50 190 ALA A O 1
ATOM 1457 N N . LYS A 1 191 ? 11.607 -6.790 -1.399 1.00 86.56 191 LYS A N 1
ATOM 1458 C CA . LYS A 1 191 ? 10.914 -5.640 -0.791 1.00 86.56 191 LYS A CA 1
ATOM 1459 C C . LYS A 1 191 ? 9.622 -6.057 -0.081 1.00 86.56 191 LYS A C 1
ATOM 1461 O O . LYS A 1 191 ? 9.351 -5.596 1.028 1.00 86.56 191 LYS A O 1
ATOM 1466 N N . SER A 1 192 ? 8.847 -6.957 -0.688 1.00 90.81 192 SER A N 1
ATOM 1467 C CA . SER A 1 192 ? 7.616 -7.486 -0.085 1.00 90.81 192 SER A CA 1
ATOM 1468 C C . SER A 1 192 ? 7.898 -8.217 1.231 1.00 90.81 192 SER A C 1
ATOM 1470 O O . SER A 1 192 ? 7.167 -8.012 2.195 1.00 90.81 192 SER A O 1
ATOM 1472 N N . LYS A 1 193 ? 8.998 -8.980 1.324 1.00 91.62 193 LYS A N 1
ATOM 1473 C CA . LYS A 1 193 ? 9.444 -9.637 2.569 1.00 91.62 193 LYS A CA 1
ATOM 1474 C C . LYS A 1 193 ? 9.778 -8.622 3.671 1.00 91.62 193 LYS A C 1
ATOM 1476 O O . LYS A 1 193 ? 9.355 -8.801 4.814 1.00 91.62 193 LYS A O 1
ATOM 1481 N N . ASN A 1 194 ? 10.470 -7.529 3.338 1.00 90.75 194 ASN A N 1
ATOM 1482 C CA . ASN A 1 194 ? 10.780 -6.466 4.305 1.00 90.75 194 ASN A CA 1
ATOM 1483 C C . ASN A 1 194 ? 9.507 -5.799 4.851 1.00 90.75 194 ASN A C 1
ATOM 1485 O O . ASN A 1 194 ? 9.360 -5.600 6.063 1.00 90.75 194 ASN A O 1
ATOM 1489 N N . VAL A 1 195 ? 8.560 -5.482 3.963 1.00 92.94 195 VAL A N 1
ATOM 1490 C CA . VAL A 1 195 ? 7.274 -4.901 4.364 1.00 92.94 195 VAL A CA 1
ATOM 1491 C C . VAL A 1 195 ? 6.444 -5.899 5.171 1.00 92.94 195 VAL A C 1
ATOM 1493 O O . VAL A 1 195 ? 5.893 -5.522 6.204 1.00 92.94 195 VAL A O 1
ATOM 1496 N N . LEU A 1 196 ? 6.402 -7.172 4.771 1.00 95.25 196 LEU A N 1
ATOM 1497 C CA . LEU A 1 196 ? 5.692 -8.229 5.492 1.00 95.25 196 LEU A CA 1
ATOM 1498 C C . LEU A 1 196 ? 6.159 -8.338 6.947 1.00 95.25 196 LEU A C 1
ATOM 1500 O O . LEU A 1 196 ? 5.327 -8.367 7.850 1.00 95.25 196 LEU A O 1
ATOM 1504 N N . SER A 1 197 ? 7.472 -8.321 7.190 1.00 94.44 197 SER A N 1
ATOM 1505 C CA . SER A 1 197 ? 8.022 -8.325 8.553 1.00 94.44 197 SER A CA 1
ATOM 1506 C C . SER A 1 197 ? 7.505 -7.142 9.383 1.00 94.44 197 SER A C 1
ATOM 1508 O O . SER A 1 197 ? 7.079 -7.310 10.528 1.00 94.44 197 SER A O 1
ATOM 1510 N N . THR A 1 198 ? 7.448 -5.952 8.780 1.00 94.75 198 THR A N 1
ATOM 1511 C CA . THR A 1 198 ? 6.903 -4.746 9.426 1.00 94.75 198 THR A CA 1
ATOM 1512 C C . THR A 1 198 ? 5.406 -4.890 9.726 1.00 94.75 198 THR A C 1
ATOM 1514 O O . THR A 1 198 ? 4.948 -4.501 10.800 1.00 94.75 198 THR A O 1
ATOM 1517 N N . LEU A 1 199 ? 4.635 -5.476 8.805 1.00 95.88 199 LEU A N 1
ATOM 1518 C CA . LEU A 1 199 ? 3.196 -5.705 8.962 1.00 95.88 199 LEU A CA 1
ATOM 1519 C C . LEU A 1 199 ? 2.885 -6.706 10.073 1.00 95.88 199 LEU A C 1
ATOM 1521 O O . LEU A 1 199 ? 1.992 -6.453 10.878 1.00 95.88 199 LEU A O 1
ATOM 1525 N N . VAL A 1 200 ? 3.635 -7.807 10.146 1.00 95.69 200 VAL A N 1
ATOM 1526 C CA . VAL A 1 200 ? 3.487 -8.829 11.193 1.00 95.69 200 VAL A CA 1
ATOM 1527 C C . VAL A 1 200 ? 3.762 -8.235 12.577 1.00 95.69 200 VAL A C 1
ATOM 1529 O O . VAL A 1 200 ? 3.015 -8.496 13.517 1.00 95.69 200 VAL A O 1
ATOM 1532 N N . GLN A 1 201 ? 4.775 -7.372 12.705 1.00 94.44 201 GLN A N 1
ATOM 1533 C CA . GLN A 1 201 ? 5.062 -6.659 13.959 1.00 94.44 201 GLN A CA 1
ATOM 1534 C C . GLN A 1 201 ? 3.968 -5.651 14.342 1.00 94.44 201 GLN A C 1
ATOM 1536 O O . GLN A 1 201 ? 3.784 -5.356 15.521 1.00 94.44 201 GLN A O 1
ATOM 1541 N N . ALA A 1 202 ? 3.238 -5.130 13.356 1.00 93.94 202 ALA A N 1
ATOM 1542 C CA . ALA A 1 202 ? 2.139 -4.189 13.536 1.00 93.94 202 ALA A CA 1
ATOM 1543 C C . ALA A 1 202 ? 0.763 -4.875 13.660 1.00 93.94 202 ALA A C 1
ATOM 1545 O O . ALA A 1 202 ? -0.257 -4.227 13.423 1.00 93.94 202 ALA A O 1
ATOM 1546 N N . ALA A 1 203 ? 0.719 -6.168 14.007 1.00 94.50 203 ALA A N 1
ATOM 1547 C CA . ALA A 1 203 ? -0.531 -6.904 14.158 1.00 94.50 203 ALA A CA 1
ATOM 1548 C C . ALA A 1 203 ? -1.475 -6.219 15.172 1.00 94.50 203 ALA A C 1
ATOM 1550 O O . ALA A 1 203 ? -1.061 -5.928 16.301 1.00 94.50 203 ALA A O 1
ATOM 1551 N N . PRO A 1 204 ? -2.738 -5.948 14.796 1.00 93.50 204 PRO A N 1
ATOM 1552 C CA . PRO A 1 204 ? -3.705 -5.334 15.691 1.00 93.50 204 PRO A CA 1
ATOM 1553 C C . PRO A 1 204 ? -4.173 -6.317 16.772 1.00 93.50 204 PRO A C 1
ATOM 1555 O O . PRO A 1 204 ? -3.852 -7.503 16.779 1.00 93.50 204 PRO A O 1
ATOM 1558 N N . LEU A 1 205 ? -4.967 -5.822 17.718 1.00 90.56 205 LEU A N 1
ATOM 1559 C CA . LEU A 1 205 ? -5.677 -6.701 18.643 1.00 90.56 205 LEU A CA 1
ATOM 1560 C C . LEU A 1 205 ? -6.822 -7.404 17.903 1.00 90.56 205 LEU A C 1
ATOM 1562 O O . LEU A 1 205 ? -7.496 -6.793 17.078 1.00 90.56 205 LEU A O 1
ATOM 1566 N N . LYS A 1 206 ? -7.121 -8.657 18.264 1.00 87.19 206 LYS A N 1
ATOM 1567 C CA . LYS A 1 206 ? -8.217 -9.437 17.652 1.00 87.19 206 LYS A CA 1
ATOM 1568 C C . LYS A 1 206 ? -9.584 -8.745 17.705 1.00 87.19 206 LYS A C 1
ATOM 1570 O O . LYS A 1 206 ? -10.392 -8.875 16.791 1.00 87.19 206 LYS A O 1
ATOM 1575 N N . ASN A 1 207 ? -9.817 -7.976 18.767 1.00 85.31 207 ASN A N 1
ATOM 1576 C CA . ASN A 1 207 ? -11.071 -7.258 18.994 1.00 85.31 207 ASN A CA 1
ATOM 1577 C C . ASN A 1 207 ? -11.105 -5.877 18.312 1.00 85.31 207 ASN A C 1
ATOM 1579 O O . ASN A 1 207 ? -12.099 -5.163 18.435 1.00 85.31 207 ASN A O 1
ATOM 1583 N N . ASP A 1 208 ? -10.038 -5.476 17.614 1.00 88.75 208 ASP A N 1
ATOM 1584 C CA . ASP A 1 208 ? -9.991 -4.217 16.874 1.00 88.75 208 ASP A CA 1
ATOM 1585 C C . ASP A 1 208 ? -10.694 -4.360 15.519 1.00 88.75 208 ASP A C 1
ATOM 1587 O O . ASP A 1 208 ? -10.086 -4.616 14.481 1.00 88.75 208 ASP A O 1
ATOM 1591 N N . VAL A 1 209 ? -12.010 -4.167 15.532 1.00 86.69 209 VAL A N 1
ATOM 1592 C CA . VAL A 1 209 ? -12.862 -4.271 14.336 1.00 86.69 209 VAL A CA 1
ATOM 1593 C C . VAL A 1 209 ? -12.562 -3.171 13.303 1.00 86.69 209 VAL A C 1
ATOM 1595 O O . VAL A 1 209 ? -12.973 -3.283 12.152 1.00 86.69 209 VAL A O 1
ATOM 1598 N N . GLN A 1 210 ? -11.866 -2.094 13.686 1.00 87.62 210 GLN A N 1
ATOM 1599 C CA . GLN A 1 210 ? -11.573 -0.977 12.783 1.00 87.62 210 GLN A CA 1
ATOM 1600 C C . GLN A 1 210 ? -10.304 -1.206 11.963 1.00 87.62 210 GLN A C 1
ATOM 1602 O O . GLN A 1 210 ? -10.213 -0.692 10.850 1.00 87.62 210 GLN A O 1
ATOM 1607 N N . ILE A 1 211 ? -9.336 -1.954 12.498 1.00 92.19 211 ILE A N 1
ATOM 1608 C CA . ILE A 1 211 ? -8.041 -2.188 11.847 1.00 92.19 211 ILE A CA 1
ATOM 1609 C C . ILE A 1 211 ? -7.895 -3.637 11.384 1.00 92.19 211 ILE A C 1
ATOM 1611 O O . ILE A 1 211 ? -7.411 -3.860 10.274 1.00 92.19 211 ILE A O 1
ATOM 1615 N N . ALA A 1 212 ? -8.325 -4.616 12.189 1.00 94.19 212 ALA A N 1
ATOM 1616 C CA . ALA A 1 212 ? -8.038 -6.030 11.943 1.00 94.19 212 ALA A CA 1
ATOM 1617 C C . ALA A 1 212 ? -8.466 -6.522 10.551 1.00 94.19 212 ALA A C 1
ATOM 1619 O O . ALA A 1 212 ? -7.609 -7.087 9.871 1.00 94.19 212 ALA A O 1
ATOM 1620 N N . PRO A 1 213 ? -9.692 -6.254 10.053 1.00 94.50 213 PRO A N 1
ATOM 1621 C CA . PRO A 1 213 ? -10.090 -6.711 8.720 1.00 94.50 213 PRO A CA 1
ATOM 1622 C C . PRO A 1 213 ? -9.182 -6.178 7.602 1.00 94.50 213 PRO A C 1
ATOM 1624 O O . PRO A 1 213 ? -8.808 -6.909 6.688 1.00 94.50 213 PRO A O 1
ATOM 1627 N N . TYR A 1 214 ? -8.775 -4.908 7.686 1.00 94.94 214 TYR A N 1
ATOM 1628 C CA . TYR A 1 214 ? -7.926 -4.295 6.665 1.00 94.94 214 TYR A CA 1
ATOM 1629 C C . TYR A 1 214 ? -6.463 -4.729 6.776 1.00 94.94 214 TYR A C 1
ATOM 1631 O O . TYR A 1 214 ? -5.789 -4.882 5.759 1.00 94.94 214 TYR A O 1
ATOM 1639 N N . TRP A 1 215 ? -5.969 -4.946 7.996 1.00 96.69 215 TRP A N 1
ATOM 1640 C CA . TRP A 1 215 ? -4.633 -5.490 8.222 1.00 96.69 215 TRP A CA 1
ATOM 1641 C C . TRP A 1 215 ? -4.511 -6.927 7.693 1.00 96.69 215 TRP A C 1
ATOM 1643 O O . TRP A 1 215 ? -3.520 -7.237 7.035 1.00 96.69 215 TRP A O 1
ATOM 1653 N N . LEU A 1 216 ? -5.536 -7.768 7.898 1.00 96.81 216 LEU A N 1
ATOM 1654 C CA . LEU A 1 216 ? -5.587 -9.150 7.397 1.00 96.81 216 LEU A CA 1
ATOM 1655 C C . LEU A 1 216 ? -5.462 -9.209 5.867 1.00 96.81 216 LEU A C 1
ATOM 1657 O O . LEU A 1 216 ? -4.676 -9.995 5.338 1.00 96.81 216 LEU A O 1
ATOM 1661 N N . ALA A 1 217 ? -6.169 -8.327 5.156 1.00 96.00 217 ALA A N 1
ATOM 1662 C CA . ALA A 1 217 ? -6.063 -8.231 3.701 1.00 96.00 217 ALA A CA 1
ATOM 1663 C C . ALA A 1 217 ? -4.641 -7.851 3.244 1.00 96.00 217 ALA A C 1
ATOM 1665 O O . ALA A 1 217 ? -4.089 -8.470 2.333 1.00 96.00 217 ALA A O 1
ATOM 1666 N N . VAL A 1 218 ? -4.019 -6.863 3.899 1.00 96.19 218 VAL A N 1
ATOM 1667 C CA . VAL A 1 218 ? -2.667 -6.401 3.544 1.00 96.19 218 VAL A CA 1
ATOM 1668 C C . VAL A 1 218 ? -1.609 -7.463 3.838 1.00 96.19 218 VAL A C 1
ATOM 1670 O O . VAL A 1 218 ? -0.738 -7.685 3.001 1.00 96.19 218 VAL A O 1
ATOM 1673 N N . VAL A 1 219 ? -1.651 -8.111 5.008 1.00 96.81 219 VAL A N 1
ATOM 1674 C CA . VAL A 1 219 ? -0.630 -9.101 5.389 1.00 96.81 219 VAL A CA 1
ATOM 1675 C C . VAL A 1 219 ? -0.680 -10.328 4.476 1.00 96.81 219 VAL A C 1
ATOM 1677 O O . VAL A 1 219 ? 0.371 -10.822 4.068 1.00 96.81 219 VAL A O 1
ATOM 1680 N N . ALA A 1 220 ? -1.880 -10.765 4.079 1.00 95.56 220 ALA A N 1
ATOM 1681 C CA . ALA A 1 220 ? -2.048 -11.856 3.128 1.00 95.56 220 ALA A CA 1
ATOM 1682 C C . ALA A 1 220 ? -1.523 -11.483 1.737 1.00 95.56 220 ALA A C 1
ATOM 1684 O O . ALA A 1 220 ? -0.756 -12.246 1.158 1.00 95.56 220 ALA A O 1
ATOM 1685 N N . ALA A 1 221 ? -1.853 -10.288 1.233 1.00 94.88 221 ALA A N 1
ATOM 1686 C CA . ALA A 1 221 ? -1.354 -9.811 -0.057 1.00 94.88 221 ALA A CA 1
ATOM 1687 C C . ALA A 1 221 ? 0.176 -9.641 -0.067 1.00 94.88 221 ALA A C 1
ATOM 1689 O O . ALA A 1 221 ? 0.839 -10.049 -1.017 1.00 94.88 221 ALA A O 1
ATOM 1690 N N . ALA A 1 222 ? 0.760 -9.096 1.005 1.00 94.69 222 ALA A N 1
ATOM 1691 C CA . ALA A 1 222 ? 2.209 -8.954 1.137 1.00 94.69 222 ALA A CA 1
ATOM 1692 C C . ALA A 1 222 ? 2.923 -10.313 1.191 1.00 94.69 222 ALA A C 1
ATOM 1694 O O . ALA A 1 222 ? 3.975 -10.480 0.577 1.00 94.69 222 ALA A O 1
ATOM 1695 N N . CYS A 1 223 ? 2.346 -11.293 1.895 1.00 94.38 223 CYS A N 1
ATOM 1696 C CA . CYS A 1 223 ? 2.872 -12.654 1.957 1.00 94.38 223 CYS A CA 1
ATOM 1697 C C . CYS A 1 223 ? 2.755 -13.369 0.602 1.00 94.38 223 CYS A C 1
ATOM 1699 O O . CYS A 1 223 ? 3.745 -13.933 0.141 1.00 94.38 223 CYS A O 1
ATOM 1701 N N . ALA A 1 224 ? 1.612 -13.249 -0.080 1.00 92.38 224 ALA A N 1
ATOM 1702 C CA . ALA A 1 224 ? 1.428 -13.718 -1.452 1.00 92.38 224 ALA A CA 1
ATOM 1703 C C . ALA A 1 224 ? 2.493 -13.140 -2.393 1.00 92.38 224 ALA A C 1
ATOM 1705 O O . ALA A 1 224 ? 3.274 -13.886 -2.974 1.00 92.38 224 ALA A O 1
ATOM 1706 N N . SER A 1 225 ? 2.627 -11.813 -2.440 1.00 91.12 225 SER A N 1
ATOM 1707 C CA . SER A 1 225 ? 3.633 -11.129 -3.263 1.00 91.12 225 SER A CA 1
ATOM 1708 C C . SER A 1 225 ? 5.076 -11.532 -2.922 1.00 91.12 225 SER A C 1
ATOM 1710 O O . SER A 1 225 ? 5.945 -11.529 -3.791 1.00 91.12 225 SER A O 1
ATOM 1712 N N . ALA A 1 226 ? 5.364 -11.868 -1.662 1.00 90.88 226 ALA A N 1
ATOM 1713 C CA . ALA A 1 226 ? 6.695 -12.268 -1.211 1.00 90.88 226 ALA A CA 1
ATOM 1714 C C . ALA A 1 226 ? 7.065 -13.723 -1.560 1.00 90.88 226 ALA A C 1
ATOM 1716 O O . ALA A 1 226 ? 8.260 -14.022 -1.672 1.00 90.88 226 ALA A O 1
ATOM 1717 N N . PHE A 1 227 ? 6.076 -14.613 -1.696 1.00 90.31 227 PHE A N 1
ATOM 1718 C CA . PHE A 1 227 ? 6.279 -16.068 -1.727 1.00 90.31 227 PHE A CA 1
ATOM 1719 C C . PHE A 1 227 ? 5.466 -16.815 -2.800 1.00 90.31 227 PHE A C 1
ATOM 1721 O O . PHE A 1 227 ? 5.416 -18.045 -2.752 1.00 90.31 227 PHE A O 1
ATOM 1728 N N . SER A 1 228 ? 4.874 -16.123 -3.780 1.00 82.62 228 SER A N 1
ATOM 1729 C CA . SER A 1 228 ? 3.948 -16.716 -4.762 1.00 82.62 228 SER A CA 1
ATOM 1730 C C . SER A 1 228 ? 4.518 -17.846 -5.631 1.00 82.62 228 SER A C 1
ATOM 1732 O O . SER A 1 228 ? 3.772 -18.661 -6.165 1.00 82.62 228 SER A O 1
ATOM 1734 N N . ASP A 1 229 ? 5.843 -17.972 -5.707 1.00 78.00 229 ASP A N 1
ATOM 1735 C CA . ASP A 1 229 ? 6.540 -19.013 -6.473 1.00 78.00 229 ASP A CA 1
ATOM 1736 C C . ASP A 1 229 ? 6.971 -20.234 -5.647 1.00 78.00 229 ASP A C 1
ATOM 1738 O O . ASP A 1 229 ? 7.716 -21.098 -6.118 1.00 78.00 229 ASP A O 1
ATOM 1742 N N . THR A 1 230 ? 6.491 -20.345 -4.408 1.00 74.31 230 THR A N 1
ATOM 1743 C CA . THR A 1 230 ? 6.851 -21.453 -3.514 1.00 74.31 230 THR A CA 1
ATOM 1744 C C . THR A 1 230 ? 6.446 -22.815 -4.073 1.00 74.31 230 THR A C 1
ATOM 1746 O O . THR A 1 230 ? 7.110 -23.804 -3.779 1.00 74.31 230 THR A O 1
ATOM 1749 N N . TYR A 1 231 ? 5.437 -22.898 -4.941 1.00 66.31 231 TYR A N 1
ATOM 1750 C CA . TYR A 1 231 ? 5.081 -24.148 -5.622 1.00 66.31 231 TYR A CA 1
ATOM 1751 C C . TYR A 1 231 ? 6.235 -24.770 -6.438 1.00 66.31 231 TYR A C 1
ATOM 1753 O O . TYR A 1 231 ? 6.198 -25.969 -6.718 1.00 66.31 231 TYR A O 1
ATOM 1761 N N . LYS A 1 232 ? 7.255 -23.980 -6.821 1.00 71.62 232 LYS A N 1
ATOM 1762 C CA . LYS A 1 232 ? 8.488 -24.458 -7.475 1.00 71.62 232 LYS A CA 1
ATOM 1763 C C . LYS A 1 232 ? 9.468 -25.110 -6.482 1.00 71.62 232 LYS A C 1
ATOM 1765 O O . LYS A 1 232 ? 10.376 -25.826 -6.896 1.00 71.62 232 LYS A O 1
ATOM 1770 N N . SER A 1 233 ? 9.305 -24.847 -5.185 1.00 73.31 233 SER A N 1
ATOM 1771 C CA . SER A 1 233 ? 10.088 -25.406 -4.077 1.00 73.31 233 SER A CA 1
ATOM 1772 C C . SER A 1 233 ? 9.463 -26.702 -3.555 1.00 73.31 233 SER A C 1
ATOM 1774 O O . SER A 1 233 ? 8.259 -26.921 -3.645 1.00 73.31 233 SER A O 1
ATOM 1776 N N . SER A 1 234 ? 10.283 -27.563 -2.948 1.00 69.75 234 SER A N 1
ATOM 1777 C CA . SER A 1 234 ? 9.816 -28.775 -2.267 1.00 69.75 234 SER A CA 1
ATOM 1778 C C . SER A 1 234 ? 9.187 -28.507 -0.898 1.00 69.75 234 SER A C 1
ATOM 1780 O O . SER A 1 234 ? 8.529 -29.394 -0.358 1.00 69.75 234 SER A O 1
ATOM 1782 N N . THR A 1 235 ? 9.422 -27.329 -0.316 1.00 79.88 235 THR A N 1
ATOM 1783 C CA . THR A 1 235 ? 9.090 -27.020 1.084 1.00 79.88 235 THR A CA 1
ATOM 1784 C C . THR A 1 235 ? 8.522 -25.614 1.201 1.00 79.88 235 THR A C 1
ATOM 1786 O O . THR A 1 235 ? 9.105 -24.664 0.664 1.00 79.88 235 THR A O 1
ATOM 1789 N N . THR A 1 236 ? 7.413 -25.487 1.931 1.00 84.56 236 THR A N 1
ATOM 1790 C CA . THR A 1 236 ? 6.801 -24.197 2.260 1.00 84.56 236 THR A CA 1
ATOM 1791 C C . THR A 1 236 ? 7.705 -23.409 3.221 1.00 84.56 236 THR A C 1
ATOM 1793 O O . THR A 1 236 ? 8.139 -23.954 4.241 1.00 84.56 236 THR A O 1
ATOM 1796 N N . PRO A 1 237 ? 8.012 -22.127 2.944 1.00 87.50 237 PRO A N 1
ATOM 1797 C CA . PRO A 1 237 ? 8.778 -21.282 3.845 1.00 87.50 237 PRO A CA 1
ATOM 1798 C C . PRO A 1 237 ? 8.113 -21.169 5.213 1.00 87.50 237 PRO A C 1
ATOM 1800 O O . PRO A 1 237 ? 6.900 -20.990 5.323 1.00 87.50 237 PRO A O 1
ATOM 1803 N N . LYS A 1 238 ? 8.930 -21.189 6.267 1.00 89.81 238 LYS A N 1
ATOM 1804 C CA . LYS A 1 238 ? 8.451 -21.011 7.639 1.00 89.81 238 LYS A CA 1
ATOM 1805 C C . LYS A 1 238 ? 7.664 -19.706 7.812 1.00 89.81 238 LYS A C 1
ATOM 1807 O O . LYS A 1 238 ? 6.633 -19.719 8.470 1.00 89.81 238 LYS A O 1
ATOM 1812 N N . ASP A 1 239 ? 8.094 -18.623 7.166 1.00 91.00 239 ASP A N 1
ATOM 1813 C CA . ASP A 1 239 ? 7.422 -17.320 7.246 1.00 91.00 239 ASP A CA 1
ATOM 1814 C C . ASP A 1 239 ? 5.964 -17.380 6.757 1.00 91.00 239 ASP A C 1
ATOM 1816 O O . ASP A 1 239 ? 5.090 -16.746 7.343 1.00 91.00 239 ASP A O 1
ATOM 1820 N N . VAL A 1 240 ? 5.678 -18.181 5.720 1.00 92.12 240 VAL A N 1
ATOM 1821 C CA . VAL A 1 240 ? 4.308 -18.403 5.226 1.00 92.12 240 VAL A CA 1
ATOM 1822 C C . VAL A 1 240 ? 3.473 -19.112 6.291 1.00 92.12 240 VAL A C 1
ATOM 1824 O O . VAL A 1 240 ? 2.344 -18.705 6.558 1.00 92.12 240 VAL A O 1
ATOM 1827 N N . LEU A 1 241 ? 4.032 -20.140 6.937 1.00 92.38 241 LEU A N 1
ATOM 1828 C CA . LEU A 1 241 ? 3.358 -20.873 8.013 1.00 92.38 241 LEU A CA 1
ATOM 1829 C C . LEU A 1 241 ? 3.129 -19.996 9.249 1.00 92.38 241 LEU A C 1
ATOM 1831 O O . LEU A 1 241 ? 2.070 -20.069 9.871 1.00 92.38 241 LEU A O 1
ATOM 1835 N N . ASP A 1 242 ? 4.090 -19.145 9.598 1.00 94.38 242 ASP A N 1
ATOM 1836 C CA . ASP A 1 242 ? 3.974 -18.216 10.720 1.00 94.38 242 ASP A CA 1
ATOM 1837 C C . ASP A 1 242 ? 2.858 -17.185 10.459 1.00 94.38 242 ASP A C 1
ATOM 1839 O O . ASP A 1 242 ? 2.022 -16.947 11.336 1.00 94.38 242 ASP A O 1
ATOM 1843 N N . VAL A 1 243 ? 2.769 -16.641 9.237 1.00 95.88 243 VAL A N 1
ATOM 1844 C CA . VAL A 1 243 ? 1.666 -15.753 8.821 1.00 95.88 243 VAL A CA 1
ATOM 1845 C C . VAL A 1 243 ? 0.331 -16.496 8.805 1.00 95.88 243 VAL A C 1
ATOM 1847 O O . VAL A 1 243 ? -0.651 -15.980 9.337 1.00 95.88 243 VAL A O 1
ATOM 1850 N N . TRP A 1 244 ? 0.284 -17.712 8.256 1.00 95.19 244 TRP A N 1
ATOM 1851 C CA . TRP A 1 244 ? -0.918 -18.548 8.243 1.00 95.19 244 TRP A CA 1
ATOM 1852 C C . TRP A 1 244 ? -1.460 -18.770 9.656 1.00 95.19 244 TRP A C 1
ATOM 1854 O O . TRP A 1 244 ? -2.629 -18.502 9.929 1.00 95.19 244 TRP A O 1
ATOM 1864 N N . ASN A 1 245 ? -0.596 -19.196 10.580 1.00 94.75 245 ASN A N 1
ATOM 1865 C CA . ASN A 1 245 ? -0.964 -19.431 11.972 1.00 94.75 245 ASN A CA 1
ATOM 1866 C C . ASN A 1 245 ? -1.426 -18.146 12.663 1.00 94.75 245 ASN A C 1
ATOM 1868 O O . ASN A 1 245 ? -2.397 -18.173 13.419 1.00 94.75 245 ASN A O 1
ATOM 1872 N N . LEU A 1 246 ? -0.770 -17.015 12.390 1.00 95.69 246 LEU A N 1
ATOM 1873 C CA . LEU A 1 246 ? -1.167 -15.716 12.923 1.00 95.69 246 LEU A CA 1
ATOM 1874 C C . LEU A 1 246 ? -2.573 -15.316 12.452 1.00 95.69 246 LEU A C 1
ATOM 1876 O O . LEU A 1 246 ? -3.418 -14.981 13.286 1.00 95.69 246 LEU A O 1
ATOM 1880 N N . VAL A 1 247 ? -2.838 -15.392 11.144 1.00 95.94 247 VAL A N 1
ATOM 1881 C CA . VAL A 1 247 ? -4.149 -15.103 10.535 1.00 95.94 247 VAL A CA 1
ATOM 1882 C C . VAL A 1 247 ? -5.219 -16.048 11.081 1.00 95.94 247 VAL A C 1
ATOM 1884 O O . VAL A 1 247 ? -6.301 -15.596 11.453 1.00 95.94 247 VAL A O 1
ATOM 1887 N N . TRP A 1 248 ? -4.904 -17.338 11.234 1.00 94.88 248 TRP A N 1
ATOM 1888 C CA . TRP A 1 248 ? -5.818 -18.340 11.788 1.00 94.88 248 TRP A CA 1
ATOM 1889 C C . TRP A 1 248 ? -6.365 -17.944 13.163 1.00 94.88 248 TRP A C 1
ATOM 1891 O O . TRP A 1 248 ? -7.527 -18.195 13.479 1.00 94.88 248 TRP A O 1
ATOM 1901 N N . THR A 1 249 ? -5.565 -17.253 13.983 1.00 94.19 249 THR A N 1
ATOM 1902 C CA . THR A 1 249 ? -6.009 -16.813 15.312 1.00 94.19 249 THR A CA 1
ATOM 1903 C C . THR A 1 249 ? -7.177 -15.814 15.289 1.00 94.19 249 THR A C 1
ATOM 1905 O O . THR A 1 249 ? -7.815 -15.632 16.332 1.00 94.19 249 THR A O 1
ATOM 1908 N N . TYR A 1 250 ? -7.465 -15.192 14.139 1.00 94.00 250 TYR A N 1
ATOM 1909 C CA . TYR A 1 250 ? -8.574 -14.257 13.915 1.00 94.00 250 TYR A CA 1
ATOM 1910 C C . TYR A 1 250 ? -9.869 -14.937 13.443 1.00 94.00 250 TYR A C 1
ATOM 1912 O O . TYR A 1 250 ? -10.888 -14.261 13.345 1.00 94.00 250 TYR A O 1
ATOM 1920 N N . LEU A 1 251 ? -9.867 -16.257 13.211 1.00 91.31 251 LEU A N 1
ATOM 1921 C CA . LEU A 1 251 ? -11.082 -17.059 12.987 1.00 91.31 251 LEU A CA 1
ATOM 1922 C C . LEU A 1 251 ? -11.790 -17.467 14.291 1.00 91.31 251 LEU A C 1
ATOM 1924 O O . LEU A 1 251 ? -12.813 -18.150 14.265 1.00 91.31 251 LEU A O 1
ATOM 1928 N N . ASP A 1 252 ? -11.240 -17.088 15.445 1.00 87.50 252 ASP A N 1
ATOM 1929 C CA . ASP A 1 252 ? -11.831 -17.377 16.749 1.00 87.50 252 ASP A CA 1
ATOM 1930 C C . ASP A 1 252 ? -13.240 -16.784 16.837 1.00 87.50 252 ASP A C 1
ATOM 1932 O O . ASP A 1 252 ? -13.389 -15.573 16.692 1.00 87.50 252 ASP A O 1
ATOM 1936 N N . SER A 1 253 ? -14.243 -17.615 17.148 1.00 73.31 253 SER A N 1
ATOM 1937 C CA . SER A 1 253 ? -15.672 -17.268 17.259 1.00 73.31 253 SER A CA 1
ATOM 1938 C C . SER A 1 253 ? -16.003 -15.996 18.057 1.00 73.31 253 SER A C 1
ATOM 1940 O O . SER A 1 253 ? -17.074 -15.426 17.873 1.00 73.31 253 SER A O 1
ATOM 1942 N N . SER A 1 254 ? -15.099 -15.544 18.928 1.00 82.38 254 SER A N 1
ATOM 1943 C CA . SER A 1 254 ? -15.233 -14.308 19.705 1.00 82.38 254 SER A CA 1
ATOM 1944 C C . SER A 1 254 ? -14.977 -13.013 18.916 1.00 82.38 254 SER A C 1
ATOM 1946 O O . SER A 1 254 ? -15.382 -11.942 19.374 1.00 82.38 254 SER A O 1
ATOM 1948 N N . CYS A 1 255 ? -14.328 -13.076 17.749 1.00 83.38 255 CYS A N 1
ATOM 1949 C CA . CYS A 1 255 ? -14.069 -11.893 16.922 1.00 83.38 255 CYS A CA 1
ATOM 1950 C C . CYS A 1 255 ? -15.342 -11.410 16.200 1.00 83.38 255 CYS A C 1
ATOM 1952 O O . CYS A 1 255 ? -16.333 -12.127 16.064 1.00 83.38 255 CYS A O 1
ATOM 1954 N N . ALA A 1 256 ? -15.328 -10.164 15.728 1.00 87.56 256 ALA A N 1
ATOM 1955 C CA . ALA A 1 256 ? -16.435 -9.621 14.947 1.00 87.56 256 ALA A CA 1
ATOM 1956 C C . ALA A 1 256 ? -16.554 -10.311 13.576 1.00 87.56 256 ALA A C 1
ATOM 1958 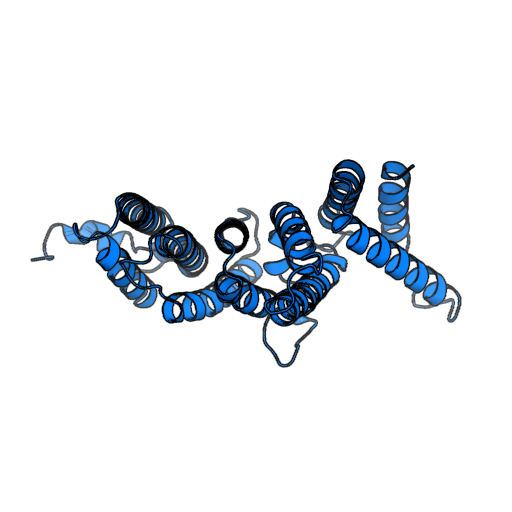O O . ALA A 1 256 ? -15.544 -10.679 12.978 1.00 87.56 256 ALA A O 1
ATOM 1959 N N . ALA A 1 257 ? -17.774 -10.384 13.033 1.00 89.94 257 ALA A N 1
ATOM 1960 C CA . ALA A 1 257 ? -18.054 -11.052 11.757 1.00 89.94 257 ALA A CA 1
ATOM 1961 C C . ALA A 1 257 ? -17.175 -10.550 10.592 1.00 89.94 257 ALA A C 1
ATOM 1963 O O . ALA A 1 257 ? -16.647 -11.355 9.836 1.00 89.94 257 ALA A O 1
ATOM 1964 N N . ALA A 1 258 ? -16.943 -9.236 10.496 1.00 90.06 258 ALA A N 1
ATOM 1965 C CA . ALA A 1 258 ? -16.070 -8.662 9.465 1.00 90.06 258 ALA A CA 1
ATOM 1966 C C . ALA A 1 258 ? -14.604 -9.118 9.597 1.00 90.06 258 ALA A C 1
ATOM 1968 O O . ALA A 1 258 ? -13.905 -9.261 8.599 1.00 90.06 258 ALA A O 1
ATOM 1969 N N . THR A 1 259 ? -14.130 -9.353 10.824 1.00 93.50 259 THR A N 1
ATOM 1970 C CA . THR A 1 259 ? -12.784 -9.880 11.085 1.00 93.50 259 THR A CA 1
ATOM 1971 C C . THR A 1 259 ? -12.699 -11.359 10.717 1.00 93.50 259 THR A C 1
ATOM 1973 O O . THR A 1 259 ? -11.692 -11.777 10.155 1.00 93.50 259 THR A O 1
ATOM 1976 N N . HIS A 1 260 ? -13.753 -12.141 10.984 1.00 93.12 260 HIS A N 1
ATOM 1977 C CA . HIS A 1 260 ? -13.828 -13.548 10.569 1.00 93.12 260 HIS A CA 1
ATOM 1978 C C . HIS A 1 260 ? -13.789 -13.702 9.057 1.00 93.12 260 HIS A C 1
ATOM 1980 O O . HIS A 1 260 ? -13.000 -14.491 8.548 1.00 93.12 260 HIS A O 1
ATOM 1986 N N . GLU A 1 261 ? -14.625 -12.939 8.355 1.00 93.94 261 GLU A N 1
ATOM 1987 C CA . GLU A 1 261 ? -14.699 -12.950 6.894 1.00 93.94 261 GLU A CA 1
ATOM 1988 C C . GLU A 1 261 ? -13.345 -12.569 6.286 1.00 93.94 261 GLU A C 1
ATOM 1990 O O . GLU A 1 261 ? -12.783 -13.333 5.506 1.00 93.94 261 GLU A O 1
ATOM 1995 N N . ALA A 1 262 ? -12.738 -11.474 6.756 1.00 95.12 262 ALA A N 1
ATOM 1996 C CA . ALA A 1 262 ? -11.422 -11.048 6.288 1.00 95.12 262 ALA A CA 1
ATOM 1997 C C . ALA A 1 262 ? -10.304 -12.062 6.596 1.00 95.12 262 ALA A C 1
ATOM 1999 O O . ALA A 1 262 ? -9.372 -12.204 5.808 1.00 95.12 262 ALA A O 1
ATOM 2000 N N . ALA A 1 263 ? -10.371 -12.768 7.730 1.00 96.19 263 ALA A N 1
ATOM 2001 C CA . ALA A 1 263 ? -9.404 -13.813 8.061 1.00 96.19 263 ALA A CA 1
ATOM 2002 C C . ALA A 1 263 ? -9.561 -15.031 7.140 1.00 96.19 263 ALA A C 1
ATOM 2004 O O . ALA A 1 263 ? -8.561 -15.585 6.687 1.00 96.19 263 ALA A O 1
ATOM 2005 N N . ALA A 1 264 ? -10.797 -15.425 6.825 1.00 95.88 264 ALA A N 1
ATOM 2006 C CA . ALA A 1 264 ? -11.066 -16.499 5.876 1.00 95.88 264 ALA A CA 1
ATOM 2007 C C . ALA A 1 264 ? -10.571 -16.136 4.466 1.00 95.88 264 ALA A C 1
ATOM 2009 O O . ALA A 1 264 ? -9.852 -16.926 3.854 1.00 95.88 264 ALA A O 1
ATOM 2010 N N . ASP A 1 265 ? -10.871 -14.925 3.992 1.00 95.81 265 ASP A N 1
ATOM 2011 C CA . ASP A 1 265 ? -10.405 -14.420 2.696 1.00 95.81 265 ASP A CA 1
ATOM 2012 C C . ASP A 1 265 ? -8.873 -14.359 2.622 1.00 95.81 265 ASP A C 1
ATOM 2014 O O . ASP A 1 265 ? -8.278 -14.762 1.622 1.00 95.81 265 ASP A O 1
ATOM 2018 N N . ALA A 1 266 ? -8.218 -13.915 3.699 1.00 95.88 266 ALA A N 1
ATOM 2019 C CA . ALA A 1 266 ? -6.763 -13.892 3.810 1.00 95.88 266 ALA A CA 1
ATOM 2020 C C . ALA A 1 266 ? -6.150 -15.295 3.669 1.00 95.88 266 ALA A C 1
ATOM 2022 O O . ALA A 1 266 ? -5.193 -15.477 2.917 1.00 95.88 266 ALA A O 1
ATOM 2023 N N . LEU A 1 267 ? -6.706 -16.302 4.348 1.00 95.19 267 LEU A N 1
ATOM 2024 C CA . LEU A 1 267 ? -6.236 -17.689 4.242 1.00 95.19 267 LEU A CA 1
ATOM 2025 C C . LEU A 1 267 ? -6.486 -18.268 2.847 1.00 95.19 267 LEU A C 1
ATOM 2027 O O . LEU A 1 267 ? -5.611 -18.932 2.293 1.00 95.19 267 LEU A O 1
ATOM 2031 N N . MET A 1 268 ? -7.647 -17.987 2.253 1.00 93.75 268 MET A N 1
ATOM 2032 C CA . MET A 1 268 ? -7.960 -18.401 0.884 1.00 93.75 268 MET A CA 1
ATOM 2033 C C . MET A 1 268 ? -6.982 -17.796 -0.124 1.00 93.75 268 MET A C 1
ATOM 2035 O O . MET A 1 268 ? -6.492 -18.508 -1.003 1.00 93.75 268 MET A O 1
ATOM 2039 N N . LEU A 1 269 ? -6.641 -16.513 0.033 1.00 93.00 269 LEU A N 1
ATOM 2040 C CA . LEU A 1 269 ? -5.634 -15.858 -0.793 1.00 93.00 269 LEU A CA 1
ATOM 2041 C C . LEU A 1 269 ? -4.295 -16.593 -0.688 1.00 93.00 269 LEU A C 1
ATOM 2043 O O . LEU A 1 269 ? -3.788 -17.030 -1.715 1.00 93.00 269 LEU A O 1
ATOM 2047 N N . LEU A 1 270 ? -3.785 -16.827 0.527 1.00 91.50 270 LEU A N 1
ATOM 2048 C CA . LEU A 1 270 ? -2.516 -17.538 0.744 1.00 91.50 270 LEU A CA 1
ATOM 2049 C C . LEU A 1 270 ? -2.510 -18.955 0.153 1.00 91.50 270 LEU A C 1
ATOM 2051 O O . LEU A 1 270 ? -1.506 -19.390 -0.409 1.00 91.50 270 LEU A O 1
ATOM 2055 N N . ALA A 1 271 ? -3.622 -19.682 0.278 1.00 89.19 271 ALA A N 1
ATOM 2056 C CA . ALA A 1 271 ? -3.755 -21.028 -0.273 1.00 89.19 271 ALA A CA 1
ATOM 2057 C C . ALA A 1 271 ? -3.749 -21.029 -1.811 1.00 89.19 271 ALA A C 1
ATOM 2059 O O . ALA A 1 271 ? -3.204 -21.943 -2.428 1.00 89.19 271 ALA A O 1
ATOM 2060 N N . SER A 1 272 ? -4.348 -20.009 -2.428 1.00 88.06 272 SER A N 1
ATOM 2061 C CA . SER A 1 272 ? -4.472 -19.894 -3.886 1.00 88.06 272 SER A CA 1
ATOM 2062 C C . SER A 1 272 ? -3.270 -19.235 -4.569 1.00 88.06 272 SER A C 1
ATOM 2064 O O . SER A 1 272 ? -3.041 -19.472 -5.751 1.00 88.06 272 SER A O 1
ATOM 2066 N N . SER A 1 273 ? -2.473 -18.449 -3.840 1.00 85.75 273 SER A N 1
ATOM 2067 C CA . SER A 1 273 ? -1.404 -17.613 -4.394 1.00 85.75 273 SER A CA 1
ATOM 2068 C C . SER A 1 273 ? -0.070 -18.334 -4.602 1.00 85.75 273 SER A C 1
ATOM 2070 O O . SER A 1 273 ? 0.954 -17.673 -4.708 1.00 85.75 273 SER A O 1
ATOM 2072 N N . GLY A 1 274 ? -0.035 -19.670 -4.589 1.00 82.06 274 GLY A N 1
ATOM 2073 C CA . GLY A 1 274 ? 1.205 -20.434 -4.793 1.00 82.06 274 GLY A CA 1
ATOM 2074 C C . GLY A 1 274 ? 2.212 -20.368 -3.634 1.00 82.06 274 GLY A C 1
ATOM 2075 O O . GLY A 1 274 ? 3.353 -20.801 -3.795 1.00 82.06 274 GLY A O 1
ATOM 2076 N N . CYS A 1 275 ? 1.796 -19.882 -2.456 1.00 84.75 275 CYS A N 1
ATOM 2077 C CA . CYS A 1 275 ? 2.635 -19.806 -1.251 1.00 84.75 275 CYS A CA 1
ATOM 2078 C C . CYS A 1 275 ? 2.930 -21.165 -0.607 1.00 84.75 275 CYS A C 1
ATOM 2080 O O . CYS A 1 275 ? 3.809 -21.249 0.246 1.00 84.75 275 CYS A O 1
ATOM 2082 N N . PHE A 1 276 ? 2.202 -22.213 -0.990 1.00 84.50 276 PHE A N 1
ATOM 2083 C CA . PHE A 1 276 ? 2.356 -23.559 -0.452 1.00 84.50 276 PHE A CA 1
ATOM 2084 C C . PHE A 1 276 ? 2.941 -24.506 -1.494 1.00 84.50 276 PHE A C 1
ATOM 2086 O O . PHE A 1 276 ? 2.574 -24.472 -2.671 1.00 84.50 276 PHE A O 1
ATOM 2093 N N . SER A 1 277 ? 3.820 -25.397 -1.040 1.00 78.44 277 SER A N 1
ATOM 2094 C CA . SER A 1 277 ? 4.306 -26.499 -1.865 1.00 78.44 277 SER A CA 1
ATOM 2095 C C . SER A 1 277 ? 3.165 -27.469 -2.200 1.00 78.44 277 SER A C 1
ATOM 2097 O O . SER A 1 277 ? 2.420 -27.919 -1.325 1.00 78.44 277 SER A O 1
ATOM 2099 N N . THR A 1 278 ? 3.054 -27.851 -3.475 1.00 69.38 278 THR A N 1
ATOM 2100 C CA . THR A 1 278 ? 2.047 -28.823 -3.937 1.00 69.38 278 THR A CA 1
ATOM 2101 C C . THR A 1 278 ? 2.245 -30.208 -3.319 1.00 69.38 278 THR A C 1
ATOM 2103 O O . THR A 1 278 ? 1.263 -30.912 -3.081 1.00 69.38 278 THR A O 1
ATOM 2106 N N . SER A 1 279 ? 3.486 -30.590 -3.000 1.00 66.19 279 SER A N 1
ATOM 2107 C CA . SER A 1 279 ? 3.787 -31.877 -2.365 1.00 66.19 279 SER A CA 1
ATOM 2108 C C . SER A 1 279 ? 3.285 -31.944 -0.921 1.00 66.19 279 SER A C 1
ATOM 2110 O O . SER A 1 279 ? 2.792 -32.987 -0.501 1.00 66.19 279 SER A O 1
ATOM 2112 N N . GLU A 1 280 ? 3.348 -30.841 -0.171 1.00 64.88 280 GLU A N 1
ATOM 2113 C CA . GLU A 1 280 ? 2.889 -30.769 1.225 1.00 64.88 280 GLU A CA 1
ATOM 2114 C C . GLU A 1 280 ? 1.359 -30.718 1.326 1.00 64.88 280 GLU A C 1
ATOM 2116 O O . GLU A 1 280 ? 0.770 -31.347 2.206 1.00 64.88 280 GLU A O 1
ATOM 2121 N N . LEU A 1 281 ? 0.693 -30.052 0.377 1.00 64.25 281 LEU A N 1
ATOM 2122 C CA . LEU A 1 281 ? -0.771 -30.057 0.296 1.00 64.25 281 LEU A CA 1
ATOM 2123 C C . LEU A 1 281 ? -1.332 -31.450 -0.043 1.00 64.25 281 LEU A C 1
ATOM 2125 O O . LEU A 1 281 ? -2.413 -31.811 0.417 1.00 64.25 281 LEU A O 1
ATOM 2129 N N . GLN A 1 282 ? -0.598 -32.253 -0.821 1.00 58.75 282 GLN A N 1
ATOM 2130 C CA . GLN A 1 282 ? -1.006 -33.612 -1.199 1.00 58.75 282 GLN A CA 1
ATOM 2131 C C . GLN A 1 282 ? -0.707 -34.664 -0.117 1.00 58.75 282 GLN A C 1
ATOM 2133 O O . GLN A 1 282 ? -1.435 -35.652 -0.008 1.00 58.75 282 GLN A O 1
ATOM 2138 N N . THR A 1 283 ? 0.328 -34.474 0.708 1.00 54.16 283 THR A N 1
ATOM 2139 C CA . THR A 1 283 ? 0.691 -35.413 1.790 1.00 54.16 283 THR A CA 1
ATOM 2140 C C . THR A 1 283 ? -0.137 -35.235 3.067 1.00 54.16 283 THR A C 1
ATOM 2142 O O . THR A 1 283 ? -0.175 -36.147 3.897 1.00 54.16 283 THR A O 1
ATOM 2145 N N . GLY A 1 284 ? -0.884 -34.130 3.197 1.00 47.44 284 GLY A N 1
ATOM 2146 C CA . GLY A 1 284 ? -1.804 -33.858 4.311 1.00 47.44 284 GLY A CA 1
ATOM 2147 C C . GLY A 1 284 ? -2.937 -34.880 4.507 1.00 47.44 284 GLY A C 1
ATOM 2148 O O . GLY A 1 284 ? -3.634 -34.826 5.515 1.00 47.44 284 GLY A O 1
ATOM 2149 N N . GLY A 1 285 ? -3.094 -35.857 3.606 1.00 40.88 285 GLY A N 1
ATOM 2150 C CA . GLY A 1 285 ? -4.022 -36.978 3.770 1.00 40.88 285 GLY A CA 1
ATOM 2151 C C . GLY A 1 285 ? -3.635 -38.013 4.838 1.00 40.88 285 GLY A C 1
ATOM 2152 O O . GLY A 1 285 ? -4.458 -38.871 5.132 1.00 40.88 285 GLY A O 1
ATOM 2153 N N . ASN A 1 286 ? -2.426 -37.966 5.419 1.00 38.19 286 ASN A N 1
ATOM 2154 C CA . ASN A 1 286 ? -1.954 -39.027 6.327 1.00 38.19 286 ASN A CA 1
ATOM 2155 C C . ASN A 1 286 ? -1.248 -38.571 7.620 1.00 38.19 286 ASN A C 1
ATOM 2157 O O . ASN A 1 286 ? -0.646 -39.414 8.286 1.00 38.19 286 ASN A O 1
ATOM 2161 N N . GLY A 1 287 ? -1.290 -37.296 8.024 1.00 41.16 287 GLY A N 1
ATOM 2162 C CA . GLY A 1 287 ? -0.454 -36.910 9.172 1.00 41.16 287 GLY A CA 1
ATOM 2163 C C . GLY A 1 287 ? -0.637 -35.544 9.815 1.00 41.16 287 GLY A C 1
ATOM 2164 O O . GLY A 1 287 ? 0.341 -35.024 10.337 1.00 41.16 287 GLY A O 1
ATOM 2165 N N . PHE A 1 288 ? -1.843 -34.978 9.831 1.00 37.28 288 PHE A N 1
ATOM 2166 C CA . PHE A 1 288 ? -2.160 -33.879 10.750 1.00 37.28 288 PHE A CA 1
ATOM 2167 C C . PHE A 1 288 ? -3.282 -34.315 11.702 1.00 37.28 288 PHE A C 1
ATOM 2169 O O . PHE A 1 288 ? -4.458 -34.062 11.454 1.00 37.28 288 PHE A O 1
ATOM 2176 N N . TYR A 1 289 ? -2.882 -35.016 12.766 1.00 35.94 289 TYR A N 1
ATOM 2177 C CA . TYR A 1 289 ? -3.621 -35.184 14.021 1.00 35.94 289 TYR A CA 1
ATOM 2178 C C . TYR A 1 289 ? -2.723 -34.738 15.171 1.00 35.94 289 TYR A C 1
ATOM 2180 O O . TYR A 1 289 ? -1.514 -35.064 15.113 1.00 35.94 289 TYR A O 1
#

Secondary structure (DSSP, 8-state):
-HHHHHHHHHHHHTTSSSS-TTT-TTTHHHHHHHHHHHHHHHHHHTT-SSHHHHHHHHHHHHHHHTSPPTT-SS-THHHHHHHHHHHHHHHHHHHHHHHTT-TT---HHHHHHHHHHHHHTT-GGGTT-GGGGG---TT--HHHHHHHHHHHGGGG--HHHHHHHHHHHHHHHS---TT--HHHHHHHHHHHHHHHHHHHHT---TT-TTTHHHHHHHHHHHHHHHHTTGGGSSS--HHHHHHHHHHHGGGSTTS-HHHHHHHHHHHHHHHHTT-S-HHHHHHTTS---

Organism: Serendipita indica (strain DSM 11827) (NCBI:txid1109443)